Protein AF-A0A7S3CSP1-F1 (afdb_monomer)

Structure (mmCIF, N/CA/C/O backbone):
data_AF-A0A7S3CSP1-F1
#
_entry.id   AF-A0A7S3CSP1-F1
#
loop_
_atom_site.group_PDB
_atom_site.id
_atom_site.type_symbol
_atom_site.label_atom_id
_atom_site.label_alt_id
_atom_site.label_comp_id
_atom_site.label_asym_id
_atom_site.label_entity_id
_atom_site.label_seq_id
_atom_site.pdbx_PDB_ins_code
_atom_site.Cartn_x
_atom_site.Cartn_y
_atom_site.Cartn_z
_atom_site.occupancy
_atom_site.B_iso_or_equiv
_atom_site.auth_seq_id
_atom_site.auth_comp_id
_atom_site.auth_asym_id
_atom_site.auth_atom_id
_atom_site.pdbx_PDB_model_num
ATOM 1 N N . ARG A 1 1 ? 28.186 13.686 -67.217 1.00 68.75 1 ARG A N 1
ATOM 2 C CA . ARG A 1 1 ? 26.784 13.228 -67.017 1.00 68.75 1 ARG A CA 1
ATOM 3 C C . ARG A 1 1 ? 26.708 11.847 -66.360 1.00 68.75 1 ARG A C 1
ATOM 5 O O . ARG A 1 1 ? 26.034 11.758 -65.354 1.00 68.75 1 ARG A O 1
ATOM 12 N N . ARG A 1 2 ? 27.409 10.812 -66.854 1.00 78.31 2 ARG A N 1
ATOM 13 C CA . ARG A 1 2 ? 27.421 9.467 -66.232 1.00 78.31 2 ARG A CA 1
ATOM 14 C C . ARG A 1 2 ? 27.989 9.454 -64.802 1.00 78.31 2 ARG A C 1
ATOM 16 O O . ARG A 1 2 ? 27.273 9.088 -63.889 1.00 78.31 2 ARG A O 1
ATOM 23 N N . VAL A 1 3 ? 29.183 10.018 -64.612 1.00 82.06 3 VAL A N 1
ATOM 24 C CA . VAL A 1 3 ? 29.838 10.152 -63.291 1.00 82.06 3 VAL A CA 1
ATOM 25 C C . VAL A 1 3 ? 28.975 10.906 -62.268 1.00 82.06 3 VAL A C 1
ATOM 27 O O . VAL A 1 3 ? 28.956 10.579 -61.091 1.00 82.06 3 VAL A O 1
ATOM 30 N N . LEU A 1 4 ? 28.215 11.909 -62.721 1.00 84.94 4 LEU A N 1
ATOM 31 C CA . LEU A 1 4 ? 27.309 12.660 -61.849 1.00 84.94 4 LEU A CA 1
ATOM 32 C C . LEU A 1 4 ? 26.126 11.794 -61.383 1.00 84.94 4 LEU A C 1
ATOM 34 O O . LEU A 1 4 ? 25.731 11.879 -60.229 1.00 84.94 4 LEU A O 1
ATOM 38 N N . MET A 1 5 ? 25.577 10.957 -62.269 1.00 84.44 5 MET A N 1
ATOM 39 C CA . MET A 1 5 ? 24.507 10.019 -61.913 1.00 84.44 5 MET A CA 1
ATOM 40 C C . MET A 1 5 ? 25.006 8.938 -60.949 1.00 84.44 5 MET A C 1
ATOM 42 O O . MET A 1 5 ? 24.329 8.660 -59.968 1.00 84.44 5 MET A O 1
ATOM 46 N N . GLU A 1 6 ? 26.209 8.403 -61.172 1.00 87.25 6 GLU A N 1
ATOM 47 C CA . GLU A 1 6 ? 26.857 7.444 -60.260 1.00 87.25 6 GLU A CA 1
ATOM 48 C C . GLU A 1 6 ? 27.051 8.050 -58.859 1.00 87.25 6 GLU A C 1
ATOM 50 O O . GLU A 1 6 ? 26.701 7.429 -57.858 1.00 87.25 6 GLU A O 1
ATOM 55 N N . HIS A 1 7 ? 27.486 9.312 -58.776 1.00 89.56 7 HIS A N 1
ATOM 56 C CA . HIS A 1 7 ? 27.612 10.024 -57.502 1.00 89.56 7 HIS A CA 1
ATOM 57 C C . HIS A 1 7 ? 26.262 10.204 -56.781 1.00 89.56 7 HIS A C 1
ATOM 59 O O . HIS A 1 7 ? 26.184 10.048 -55.563 1.00 89.56 7 HIS A O 1
ATOM 65 N N . TYR A 1 8 ? 25.175 10.495 -57.507 1.00 92.25 8 TYR A N 1
ATOM 66 C CA . TYR A 1 8 ? 23.834 10.562 -56.910 1.00 92.25 8 TYR A CA 1
ATOM 67 C C . TYR A 1 8 ? 23.340 9.195 -56.409 1.00 92.25 8 TYR A C 1
ATOM 69 O O . TYR A 1 8 ? 22.701 9.122 -55.358 1.00 92.25 8 TYR A O 1
ATOM 77 N N . GLU A 1 9 ? 23.651 8.106 -57.114 1.00 93.31 9 GLU A N 1
ATOM 78 C CA . GLU A 1 9 ? 23.313 6.747 -56.673 1.00 93.31 9 GLU A CA 1
ATOM 79 C C . GLU A 1 9 ? 24.069 6.349 -55.398 1.00 93.31 9 GLU A C 1
ATOM 81 O O . GLU A 1 9 ? 23.486 5.765 -54.480 1.00 93.31 9 GLU A O 1
ATOM 86 N N . GLU A 1 10 ? 25.354 6.691 -55.304 1.00 94.19 10 GLU A N 1
ATOM 87 C CA . GLU A 1 10 ? 26.163 6.474 -54.101 1.00 94.19 10 GLU A CA 1
ATOM 88 C C . GLU A 1 10 ? 25.655 7.298 -52.913 1.00 94.19 10 GLU A C 1
ATOM 90 O O . GLU A 1 10 ? 25.511 6.761 -51.811 1.00 94.19 10 GLU A O 1
ATOM 95 N N . GLN A 1 11 ? 25.286 8.564 -53.140 1.00 93.19 11 GLN A N 1
ATOM 96 C CA . GLN A 1 11 ? 24.637 9.394 -52.120 1.00 93.19 11 GLN A CA 1
ATOM 97 C C . GLN A 1 11 ? 23.311 8.787 -51.640 1.00 93.19 11 GLN A C 1
ATOM 99 O O . GLN A 1 11 ? 23.043 8.785 -50.438 1.00 93.19 11 GLN A O 1
ATOM 104 N N . GLY A 1 12 ? 22.509 8.211 -52.541 1.00 95.88 12 GLY A N 1
ATOM 105 C CA . GLY A 1 12 ? 21.273 7.510 -52.181 1.00 95.88 12 GLY A CA 1
ATOM 106 C C . GLY A 1 12 ? 21.513 6.282 -51.295 1.00 95.88 12 GLY A C 1
ATOM 107 O O . GLY A 1 12 ? 20.791 6.070 -50.318 1.00 95.88 12 GLY A O 1
ATOM 108 N N . LYS A 1 13 ? 22.562 5.498 -51.579 1.00 96.31 13 LYS A N 1
ATOM 109 C CA . LYS A 1 13 ? 22.959 4.347 -50.745 1.00 96.31 13 LYS A CA 1
ATOM 110 C C . LYS A 1 13 ? 23.411 4.789 -49.355 1.00 96.31 13 LYS A C 1
ATOM 112 O O . LYS A 1 13 ? 23.008 4.177 -48.366 1.00 96.31 13 LYS A O 1
ATOM 117 N N . LEU A 1 14 ? 24.213 5.851 -49.279 1.00 96.44 14 LEU A N 1
ATOM 118 C CA . LEU A 1 14 ? 24.686 6.396 -48.009 1.00 96.44 14 LEU A CA 1
ATOM 119 C C . LEU A 1 14 ? 23.528 6.932 -47.161 1.00 96.44 14 LEU A C 1
ATOM 121 O O . LEU A 1 14 ? 23.493 6.686 -45.956 1.00 96.44 14 LEU A O 1
ATOM 125 N N . LEU A 1 15 ? 22.567 7.623 -47.782 1.00 97.19 15 LEU A N 1
ATOM 126 C CA . LEU A 1 15 ? 21.397 8.141 -47.078 1.00 97.19 15 LEU A CA 1
ATOM 127 C C . LEU A 1 15 ? 20.563 7.004 -46.482 1.00 97.19 15 LEU A C 1
ATOM 129 O O . LEU A 1 15 ? 20.284 7.019 -45.288 1.00 97.19 15 LEU A O 1
ATOM 133 N N . LYS A 1 16 ? 20.274 5.970 -47.279 1.00 97.31 16 LYS A N 1
ATOM 134 C CA . LYS A 1 16 ? 19.549 4.788 -46.804 1.00 97.31 16 LYS A CA 1
ATOM 135 C C . LYS A 1 16 ? 20.275 4.096 -45.648 1.00 97.31 16 LYS A C 1
ATOM 137 O O . LYS A 1 16 ? 19.652 3.740 -44.656 1.00 97.31 16 LYS A O 1
ATOM 142 N N . PHE A 1 17 ? 21.596 3.946 -45.752 1.00 98.00 17 PHE A N 1
ATOM 143 C CA . 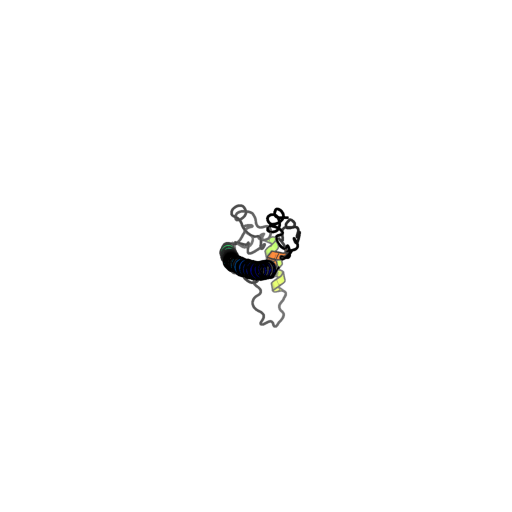PHE A 1 17 ? 22.400 3.385 -44.668 1.00 98.00 17 PHE A CA 1
ATOM 144 C C . PHE A 1 17 ? 22.308 4.227 -43.387 1.00 98.00 17 PHE A C 1
ATOM 146 O O . PHE A 1 17 ? 22.166 3.674 -42.297 1.00 98.00 17 PHE A O 1
ATOM 153 N N . LYS A 1 18 ? 22.357 5.560 -43.507 1.00 98.25 18 LYS A N 1
ATOM 154 C CA . LYS A 1 18 ? 22.200 6.474 -42.370 1.00 98.25 18 LYS A CA 1
ATOM 155 C C . LYS A 1 18 ? 20.831 6.302 -41.712 1.00 98.25 18 LYS A C 1
ATOM 157 O O . LYS A 1 18 ? 20.771 6.214 -40.490 1.00 98.25 18 LYS A O 1
ATOM 162 N N . ASP A 1 19 ? 19.766 6.216 -42.502 1.00 98.25 19 ASP A N 1
ATOM 163 C CA . ASP A 1 19 ? 18.401 6.056 -41.995 1.00 98.25 19 ASP A CA 1
ATOM 164 C C . ASP A 1 19 ? 18.222 4.708 -41.278 1.00 98.25 19 ASP A C 1
ATOM 166 O O . ASP A 1 19 ? 17.696 4.669 -40.163 1.00 98.25 19 ASP A O 1
ATOM 170 N N . ASP A 1 20 ? 18.756 3.621 -41.845 1.00 98.19 20 ASP A N 1
ATOM 171 C CA . ASP A 1 20 ? 18.755 2.295 -41.215 1.00 98.19 20 ASP A CA 1
ATOM 172 C C . ASP A 1 20 ? 19.531 2.298 -39.886 1.00 98.19 20 ASP A C 1
ATOM 174 O O . ASP A 1 20 ? 19.110 1.677 -38.905 1.00 98.19 20 ASP A O 1
ATOM 178 N N . MET A 1 21 ? 20.667 2.999 -39.834 1.00 97.94 21 MET A N 1
ATOM 179 C CA . MET A 1 21 ? 21.474 3.128 -38.621 1.00 97.94 21 MET A CA 1
ATOM 180 C C . MET A 1 21 ? 20.781 3.961 -37.548 1.00 97.94 21 MET A C 1
ATOM 182 O O . MET A 1 21 ? 20.749 3.541 -36.391 1.00 97.94 21 MET A O 1
ATOM 186 N N . ILE A 1 22 ? 20.203 5.107 -37.920 1.00 98.00 22 ILE A N 1
ATOM 187 C CA . ILE A 1 22 ? 19.416 5.942 -37.006 1.00 98.00 22 ILE A CA 1
ATOM 188 C C . ILE A 1 22 ? 18.278 5.110 -36.426 1.00 98.00 22 ILE A C 1
ATOM 190 O O . ILE A 1 22 ? 18.139 5.045 -35.208 1.00 98.00 22 ILE A O 1
ATOM 194 N N . TRP A 1 23 ? 17.525 4.404 -37.274 1.00 98.31 23 TRP A N 1
ATOM 195 C CA . TRP A 1 23 ? 16.422 3.565 -36.821 1.00 98.31 23 TRP A CA 1
ATOM 196 C C . TRP A 1 23 ? 16.888 2.489 -35.836 1.00 98.31 23 TRP A C 1
ATOM 198 O O . TRP A 1 23 ? 16.310 2.369 -34.756 1.00 98.31 23 TRP A O 1
ATOM 208 N N . LYS A 1 24 ? 17.958 1.745 -36.150 1.00 98.25 24 LYS A N 1
ATOM 209 C CA . LYS A 1 24 ? 18.503 0.714 -35.248 1.00 98.25 24 LYS A CA 1
ATOM 210 C C . LYS A 1 24 ? 18.904 1.293 -33.894 1.00 98.25 24 LYS A C 1
ATOM 212 O O . LYS A 1 24 ? 18.501 0.752 -32.866 1.00 98.25 24 LYS A O 1
ATOM 217 N N . LEU A 1 25 ? 19.634 2.407 -33.890 1.00 98.00 25 LEU A N 1
ATOM 218 C CA . LEU A 1 25 ? 20.063 3.067 -32.657 1.00 98.00 25 LEU A CA 1
ATOM 219 C C . LEU A 1 25 ? 18.864 3.585 -31.850 1.00 98.00 25 LEU A C 1
ATOM 221 O O . LEU A 1 25 ? 18.820 3.394 -30.636 1.00 98.00 25 LEU A O 1
ATOM 225 N N . SER A 1 26 ? 17.851 4.160 -32.504 1.00 97.25 26 SER A N 1
ATOM 226 C CA . SER A 1 26 ? 16.609 4.574 -31.841 1.00 97.25 26 SER A CA 1
ATOM 227 C C . SER A 1 26 ? 15.876 3.393 -31.200 1.00 97.25 26 SER A C 1
ATOM 229 O O . SER A 1 26 ? 15.388 3.520 -30.078 1.00 97.25 26 SER A O 1
ATOM 231 N N . GLN A 1 27 ? 15.831 2.232 -31.863 1.00 97.81 27 GLN A N 1
ATOM 232 C CA . GLN A 1 27 ? 15.229 1.025 -31.287 1.00 97.81 27 GLN A CA 1
ATOM 233 C C . GLN A 1 27 ? 16.021 0.500 -30.087 1.00 97.81 27 GLN A C 1
ATOM 235 O O . GLN A 1 27 ? 15.422 0.069 -29.106 1.00 97.81 27 GLN A O 1
ATOM 240 N N . GLU A 1 28 ? 17.353 0.531 -30.133 1.00 97.94 28 GLU A N 1
ATOM 241 C CA . GLU A 1 28 ? 18.187 0.120 -28.997 1.00 97.94 28 GLU A CA 1
ATOM 242 C C . GLU A 1 28 ? 17.993 1.024 -27.779 1.00 97.94 28 GLU A C 1
ATOM 244 O O . GLU A 1 28 ? 17.879 0.525 -26.658 1.00 97.94 28 GLU A O 1
ATOM 249 N N . VAL A 1 29 ? 17.911 2.341 -27.989 1.00 97.75 29 VAL A N 1
ATOM 250 C CA . VAL A 1 29 ? 17.621 3.304 -26.918 1.00 97.75 29 VAL A CA 1
ATOM 251 C C . VAL A 1 29 ? 16.236 3.052 -26.334 1.00 97.75 29 VAL A C 1
ATOM 253 O O . VAL A 1 29 ? 16.108 2.946 -25.116 1.00 97.75 29 VAL A O 1
ATOM 256 N N . LYS A 1 30 ? 15.219 2.882 -27.189 1.00 97.56 30 LYS A N 1
ATOM 257 C CA . LYS A 1 30 ? 13.855 2.590 -26.742 1.00 97.56 30 LYS A CA 1
ATOM 258 C C . LYS A 1 30 ? 13.795 1.309 -25.911 1.00 97.56 30 LYS A C 1
ATOM 260 O O . LYS A 1 30 ? 13.279 1.333 -24.805 1.00 97.56 30 LYS A O 1
ATOM 265 N N . LYS A 1 31 ? 14.406 0.221 -26.388 1.00 98.31 31 LYS A N 1
ATOM 266 C CA . LYS A 1 31 ? 14.455 -1.054 -25.652 1.00 98.31 31 LYS A CA 1
ATOM 267 C C . LYS A 1 31 ? 15.086 -0.912 -24.270 1.00 98.31 31 LYS A C 1
ATOM 269 O O . LYS A 1 31 ? 14.613 -1.532 -23.327 1.00 98.31 31 LYS A O 1
ATOM 274 N N . LYS A 1 32 ? 16.159 -0.124 -24.150 1.00 97.88 32 LYS A N 1
ATOM 275 C CA . LYS A 1 32 ? 16.791 0.139 -22.851 1.00 97.88 32 LYS A CA 1
ATOM 276 C C . LYS A 1 32 ? 15.869 0.938 -21.937 1.00 97.88 32 LYS A C 1
ATOM 278 O O . LYS A 1 32 ? 15.775 0.606 -20.765 1.00 97.88 32 LYS A O 1
ATOM 283 N N . TYR A 1 33 ? 15.202 1.962 -22.466 1.00 98.00 33 TYR A N 1
ATOM 284 C CA . TYR A 1 33 ? 14.246 2.756 -21.699 1.00 98.00 33 TYR A CA 1
ATOM 285 C C . TYR A 1 33 ? 13.087 1.897 -21.187 1.00 98.00 33 TYR A C 1
ATOM 287 O O . TYR A 1 33 ? 12.861 1.866 -19.983 1.00 98.00 33 TYR A O 1
ATOM 295 N N . ASP A 1 34 ? 12.441 1.142 -22.078 1.00 97.69 34 ASP A N 1
ATOM 296 C CA . ASP A 1 34 ? 11.329 0.253 -21.734 1.00 97.69 34 ASP A CA 1
ATOM 297 C C . ASP A 1 34 ? 11.765 -0.770 -20.665 1.00 97.69 34 ASP A C 1
ATOM 299 O O . ASP A 1 34 ? 11.077 -0.957 -19.669 1.00 97.69 34 ASP A O 1
ATOM 303 N N . TYR A 1 35 ? 12.966 -1.350 -20.796 1.00 98.06 35 TYR A N 1
ATOM 304 C CA . TYR A 1 35 ? 13.528 -2.259 -19.790 1.00 98.06 35 TYR A CA 1
ATOM 305 C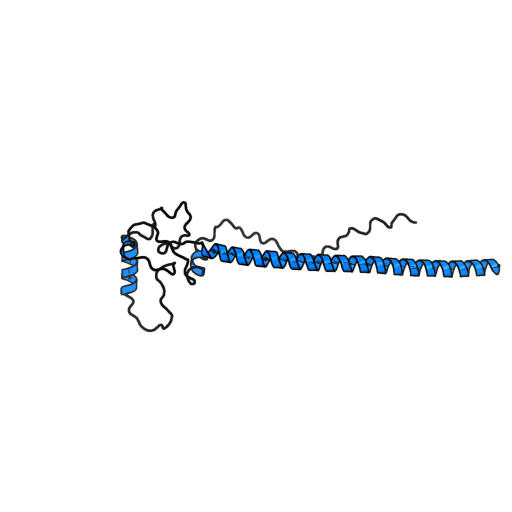 C . TYR A 1 35 ? 13.699 -1.606 -18.409 1.00 98.06 35 TYR A C 1
ATOM 307 O O . TYR A 1 35 ? 13.318 -2.191 -17.397 1.00 98.06 35 TYR A O 1
ATOM 315 N N . PHE A 1 36 ? 14.293 -0.410 -18.345 1.00 97.56 36 PHE A N 1
ATOM 316 C CA . PHE A 1 36 ? 14.495 0.274 -17.065 1.00 97.56 36 PHE A CA 1
ATOM 317 C C . PHE A 1 36 ? 13.176 0.728 -16.446 1.00 97.56 36 PHE A C 1
ATOM 319 O O . PHE A 1 36 ? 13.042 0.677 -15.226 1.00 97.56 36 PHE A O 1
ATOM 326 N N . GLN A 1 37 ? 12.219 1.142 -17.274 1.00 98.00 37 GLN A N 1
ATOM 327 C CA . GLN A 1 37 ? 10.878 1.500 -16.834 1.00 98.00 37 GLN A CA 1
ATOM 328 C C . GLN A 1 37 ? 10.164 0.284 -16.227 1.00 98.00 37 GLN A C 1
ATOM 330 O O . GLN A 1 37 ? 9.685 0.363 -15.100 1.00 98.00 37 GLN A O 1
ATOM 335 N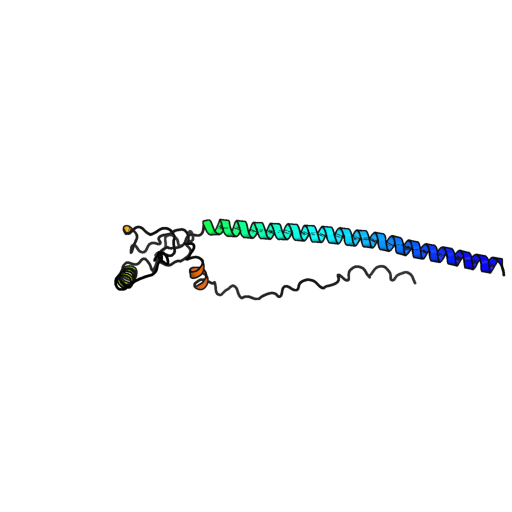 N . ASP A 1 38 ? 10.184 -0.861 -16.914 1.00 98.06 38 ASP A N 1
ATOM 336 C CA . ASP A 1 38 ? 9.557 -2.097 -16.437 1.00 98.06 38 ASP A CA 1
ATOM 337 C C . ASP A 1 38 ? 10.169 -2.591 -15.117 1.00 98.06 38 ASP A C 1
ATOM 339 O O . ASP A 1 38 ? 9.441 -2.982 -14.200 1.00 98.06 38 ASP A O 1
ATOM 343 N N . GLU A 1 39 ? 11.500 -2.565 -14.994 1.00 98.12 39 GLU A N 1
ATOM 344 C CA . GLU A 1 39 ? 12.184 -2.9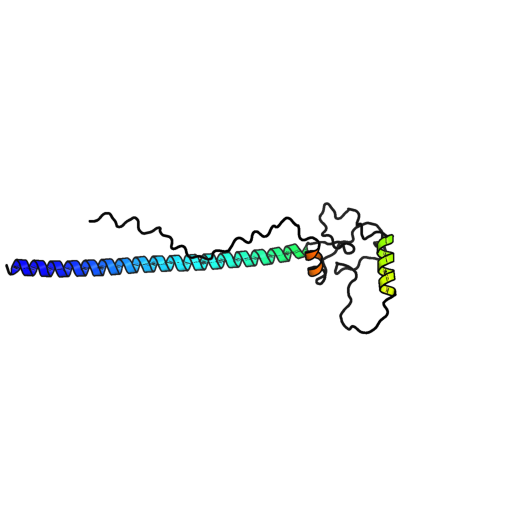62 -13.757 1.00 98.12 39 GLU A CA 1
ATOM 345 C C . GLU A 1 39 ? 11.898 -1.982 -12.612 1.00 98.12 39 GLU A C 1
ATOM 347 O O . GLU A 1 39 ? 11.656 -2.416 -11.485 1.00 98.12 39 GLU A O 1
ATOM 352 N N . PHE A 1 40 ? 11.839 -0.677 -12.892 1.00 98.12 40 PHE A N 1
ATOM 353 C CA . PHE A 1 40 ? 11.452 0.329 -11.904 1.00 98.12 40 PHE A CA 1
ATOM 354 C C . PHE A 1 40 ? 10.005 0.138 -11.421 1.00 98.12 40 PHE A C 1
ATOM 356 O O . PHE A 1 40 ? 9.740 0.141 -10.215 1.00 98.12 40 PHE A O 1
ATOM 363 N N . ASP A 1 41 ? 9.065 -0.084 -12.339 1.00 97.88 41 ASP A N 1
ATOM 364 C CA . ASP A 1 41 ? 7.648 -0.280 -12.019 1.00 97.88 41 ASP A CA 1
ATOM 365 C C . ASP A 1 41 ? 7.405 -1.607 -11.292 1.00 97.88 41 ASP A C 1
ATOM 367 O O . ASP A 1 41 ? 6.513 -1.731 -10.444 1.00 97.88 41 ASP A O 1
ATOM 371 N N . LYS A 1 42 ? 8.188 -2.638 -11.609 1.00 98.31 42 LYS A N 1
ATOM 372 C CA . LYS A 1 42 ? 8.186 -3.909 -10.882 1.00 98.31 42 LYS A CA 1
ATOM 373 C C . LYS A 1 42 ? 8.684 -3.729 -9.450 1.00 98.31 42 LYS A C 1
ATOM 375 O O . LYS A 1 42 ? 8.005 -4.188 -8.533 1.00 98.31 42 LYS A O 1
ATOM 380 N N . GLU A 1 43 ? 9.802 -3.039 -9.253 1.00 98.00 43 GLU A N 1
ATOM 381 C CA . GLU A 1 43 ? 10.352 -2.810 -7.916 1.00 98.00 43 GLU A CA 1
ATOM 382 C C . GLU A 1 43 ? 9.427 -1.935 -7.066 1.00 98.00 43 GLU A C 1
ATOM 384 O O . GLU A 1 43 ? 9.104 -2.285 -5.934 1.00 98.00 43 GLU A O 1
ATOM 389 N N . THR A 1 44 ? 8.876 -0.868 -7.647 1.00 98.06 44 THR A N 1
ATOM 390 C CA . THR A 1 44 ? 7.904 0.006 -6.971 1.00 98.06 44 THR A CA 1
ATOM 391 C C . THR A 1 44 ? 6.669 -0.771 -6.508 1.00 98.06 44 THR A C 1
ATOM 393 O O . THR A 1 44 ? 6.186 -0.575 -5.391 1.00 98.06 44 THR A O 1
ATOM 396 N N . ARG A 1 45 ? 6.159 -1.693 -7.338 1.00 98.12 45 ARG A N 1
ATOM 397 C CA . ARG A 1 45 ? 5.048 -2.576 -6.950 1.00 98.12 45 ARG A CA 1
ATOM 398 C C . ARG A 1 45 ? 5.442 -3.549 -5.8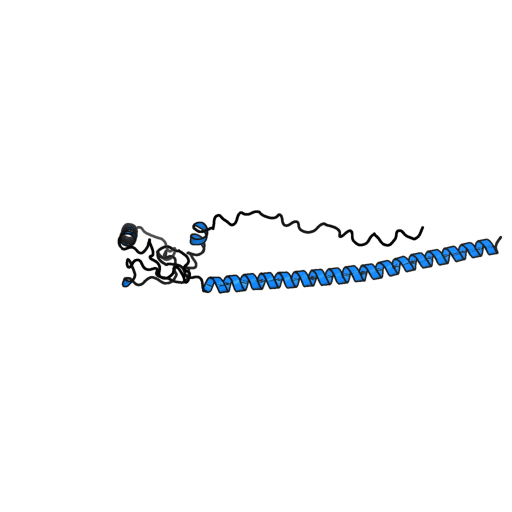44 1.00 98.12 45 ARG A C 1
ATOM 400 O O . ARG A 1 45 ? 4.630 -3.786 -4.952 1.00 98.12 45 ARG A O 1
ATOM 407 N N . ASN A 1 46 ? 6.642 -4.123 -5.899 1.00 98.06 46 ASN A N 1
ATOM 408 C CA . ASN A 1 46 ? 7.129 -5.028 -4.857 1.00 98.06 46 ASN A CA 1
ATOM 409 C C . ASN A 1 46 ? 7.208 -4.311 -3.509 1.00 98.06 46 ASN A C 1
ATOM 411 O O . ASN A 1 46 ? 6.611 -4.782 -2.542 1.00 98.06 46 ASN A O 1
ATOM 415 N N . GLU A 1 47 ? 7.849 -3.145 -3.480 1.00 98.31 47 GLU A N 1
ATOM 416 C CA . GLU A 1 47 ? 7.958 -2.305 -2.291 1.00 98.31 47 GLU A CA 1
ATOM 417 C C . GLU A 1 47 ? 6.575 -1.952 -1.747 1.00 98.31 47 GLU A C 1
ATOM 419 O O . GLU A 1 47 ? 6.274 -2.241 -0.591 1.00 98.31 47 GLU A O 1
ATOM 424 N N . MET A 1 48 ? 5.680 -1.408 -2.578 1.00 97.56 48 MET A N 1
ATOM 425 C CA . MET A 1 48 ? 4.329 -1.032 -2.142 1.00 97.56 48 MET A CA 1
ATOM 426 C C . MET A 1 48 ? 3.558 -2.212 -1.522 1.00 97.56 48 MET A C 1
ATOM 428 O O . MET A 1 48 ? 2.852 -2.044 -0.526 1.00 97.56 48 MET A O 1
ATOM 432 N N . ASN A 1 49 ? 3.716 -3.419 -2.072 1.00 97.50 49 ASN A N 1
ATOM 433 C CA . ASN A 1 49 ? 3.111 -4.624 -1.508 1.00 97.50 49 ASN A CA 1
ATOM 434 C C . ASN A 1 49 ? 3.711 -5.000 -0.143 1.00 97.50 49 ASN A C 1
ATOM 436 O O . ASN A 1 49 ? 2.974 -5.438 0.742 1.00 97.50 49 ASN A O 1
ATOM 440 N N . GLU A 1 50 ? 5.019 -4.828 0.053 1.00 98.31 50 GLU A N 1
ATOM 441 C CA . GLU A 1 50 ? 5.653 -5.024 1.361 1.00 98.31 50 GLU A CA 1
ATOM 442 C C . GLU A 1 50 ? 5.180 -3.982 2.380 1.00 98.31 50 GLU A C 1
ATOM 444 O O . GLU A 1 50 ? 4.832 -4.344 3.506 1.00 98.31 50 GLU A O 1
ATOM 449 N N . TRP A 1 51 ? 5.049 -2.714 1.978 1.00 98.31 51 TRP A N 1
ATOM 450 C CA . TRP A 1 51 ? 4.470 -1.667 2.823 1.00 98.31 51 TRP A CA 1
ATOM 451 C C . TRP A 1 51 ? 3.053 -2.023 3.273 1.00 98.31 51 TRP A C 1
ATOM 453 O O . TRP A 1 51 ? 2.762 -1.966 4.469 1.00 98.31 51 TRP A O 1
ATOM 463 N N . ALA A 1 52 ? 2.192 -2.469 2.355 1.00 96.94 52 ALA A N 1
ATOM 464 C CA . ALA A 1 52 ? 0.840 -2.913 2.692 1.00 96.94 52 ALA A CA 1
ATOM 465 C C . ALA A 1 52 ? 0.850 -4.081 3.698 1.00 96.94 52 ALA A C 1
ATOM 467 O O . ALA A 1 52 ? 0.167 -4.028 4.723 1.00 96.94 52 ALA A O 1
ATOM 468 N N . ARG A 1 53 ? 1.697 -5.097 3.475 1.00 97.69 53 ARG A N 1
ATOM 469 C CA . ARG A 1 53 ? 1.845 -6.245 4.391 1.00 97.69 53 ARG A CA 1
ATOM 470 C C . ARG A 1 53 ? 2.312 -5.833 5.783 1.00 97.69 53 ARG A C 1
ATOM 472 O O . ARG A 1 53 ? 1.849 -6.399 6.776 1.00 97.69 53 ARG A O 1
ATOM 479 N N . LEU A 1 54 ? 3.249 -4.892 5.869 1.00 98.06 54 LEU A N 1
ATOM 480 C CA . LEU A 1 54 ? 3.741 -4.381 7.145 1.00 98.06 54 LEU A CA 1
ATOM 481 C C . LEU A 1 54 ? 2.650 -3.607 7.878 1.00 98.06 54 LEU A C 1
ATOM 483 O O . LEU A 1 54 ? 2.438 -3.862 9.063 1.00 98.06 54 LEU A O 1
ATOM 487 N N . VAL A 1 55 ? 1.930 -2.726 7.181 1.00 97.56 55 VAL A N 1
ATOM 488 C CA . VAL A 1 55 ? 0.798 -1.985 7.751 1.00 97.56 55 VAL A CA 1
ATOM 489 C C . VAL A 1 55 ? -0.241 -2.948 8.319 1.00 97.56 55 VAL A C 1
ATOM 491 O O . VAL A 1 55 ? -0.599 -2.814 9.487 1.00 97.56 55 VAL A O 1
ATOM 494 N N . ASP A 1 56 ? -0.650 -3.969 7.564 1.00 95.31 56 ASP A N 1
ATOM 495 C CA . ASP A 1 56 ? -1.620 -4.965 8.034 1.00 95.31 56 ASP A CA 1
ATOM 496 C C . ASP A 1 56 ? -1.109 -5.746 9.249 1.00 95.31 56 ASP A C 1
ATOM 498 O O . ASP A 1 56 ? -1.838 -5.960 10.224 1.00 95.31 56 ASP A O 1
ATOM 502 N N . ARG A 1 57 ? 0.163 -6.160 9.231 1.00 96.50 57 ARG A N 1
ATOM 503 C CA . ARG A 1 57 ? 0.786 -6.866 10.356 1.00 96.50 57 ARG A CA 1
ATOM 504 C C . ARG A 1 57 ? 0.787 -6.001 11.613 1.00 96.50 57 ARG A C 1
ATOM 506 O O . ARG A 1 57 ? 0.331 -6.462 12.655 1.00 96.50 57 ARG A O 1
ATOM 513 N N . TYR A 1 58 ? 1.272 -4.766 11.525 1.00 95.38 58 TYR A N 1
ATOM 514 C CA . TYR A 1 58 ? 1.357 -3.875 12.681 1.00 95.38 58 TYR A CA 1
ATOM 515 C C . TYR A 1 58 ? -0.015 -3.406 13.158 1.00 95.38 58 TYR A C 1
ATOM 517 O O . TYR A 1 58 ? -0.230 -3.332 14.364 1.00 95.38 58 TYR A O 1
ATOM 525 N N . ALA A 1 59 ? -0.970 -3.176 12.256 1.00 91.69 59 ALA A N 1
ATOM 526 C CA . ALA A 1 59 ? -2.354 -2.909 12.630 1.00 91.69 59 ALA A CA 1
ATOM 527 C C . ALA A 1 59 ? -2.948 -4.078 13.434 1.00 91.69 59 ALA A C 1
ATOM 529 O O . ALA A 1 59 ? -3.618 -3.861 14.443 1.00 91.69 59 ALA A O 1
ATOM 530 N N . ASN A 1 60 ? -2.663 -5.322 13.039 1.00 87.69 60 ASN A N 1
ATOM 531 C CA . ASN A 1 60 ? -3.107 -6.505 13.776 1.00 87.69 60 ASN A CA 1
ATOM 532 C C . ASN A 1 60 ? -2.375 -6.696 15.111 1.00 87.69 60 ASN A C 1
ATOM 534 O O . ASN A 1 60 ? -3.003 -7.114 16.081 1.00 87.69 60 ASN A O 1
ATOM 538 N N . GLU A 1 61 ? -1.079 -6.387 15.191 1.00 91.00 61 GLU A N 1
ATOM 539 C CA . GLU A 1 61 ? -0.356 -6.388 16.469 1.00 91.00 61 GLU A CA 1
ATOM 540 C C . GLU A 1 61 ? -0.915 -5.326 17.424 1.00 91.00 61 GLU A C 1
ATOM 542 O O . GLU A 1 61 ? -1.178 -5.639 18.581 1.00 91.00 61 GLU A O 1
ATOM 547 N N . LEU A 1 62 ? -1.183 -4.107 16.942 1.00 88.62 62 LEU A N 1
ATOM 548 C CA . LEU A 1 62 ? -1.759 -3.022 17.744 1.00 88.62 62 LEU A CA 1
ATOM 549 C C . LEU A 1 62 ? -3.122 -3.395 18.335 1.00 88.62 62 LEU A C 1
ATOM 551 O O . LEU A 1 62 ? -3.351 -3.161 19.521 1.00 88.62 62 LEU A O 1
ATOM 555 N N . LYS A 1 63 ? -3.982 -4.071 17.563 1.00 86.94 63 LYS A N 1
ATOM 556 C CA . LYS A 1 63 ? -5.281 -4.568 18.050 1.00 86.94 63 LYS A CA 1
ATOM 557 C C . LYS A 1 63 ? -5.167 -5.491 19.268 1.00 86.94 63 LYS A C 1
ATOM 559 O O . LYS A 1 63 ? -6.086 -5.535 20.077 1.00 86.94 63 LYS A O 1
ATOM 564 N N . LYS A 1 64 ? -4.053 -6.214 19.449 1.00 85.81 64 LYS A N 1
ATOM 565 C CA . LYS A 1 64 ? -3.851 -7.090 20.625 1.00 85.81 64 LYS A CA 1
ATOM 566 C C . LYS A 1 64 ? -3.662 -6.314 21.928 1.00 85.81 64 LYS A C 1
ATOM 568 O O . LYS A 1 64 ? -3.827 -6.896 23.001 1.00 85.81 64 LYS A O 1
ATOM 573 N N . PHE A 1 65 ? -3.278 -5.044 21.830 1.00 87.19 65 PHE A N 1
ATOM 574 C CA . PHE A 1 65 ? -3.077 -4.147 22.965 1.00 87.19 65 PHE A CA 1
ATOM 575 C C . PHE A 1 65 ? -4.295 -3.264 23.235 1.00 87.19 65 PHE A C 1
ATOM 577 O O . PHE A 1 65 ? -4.300 -2.531 24.221 1.00 87.19 65 PHE A O 1
ATOM 584 N N . GLU A 1 66 ? -5.332 -3.331 22.397 1.00 89.50 66 GLU A N 1
ATOM 585 C CA . GLU A 1 66 ? -6.578 -2.636 22.681 1.00 89.50 66 GLU A CA 1
ATOM 586 C C . GLU A 1 66 ? -7.244 -3.242 23.915 1.00 89.50 66 GLU A C 1
ATOM 588 O O . GLU A 1 66 ? -7.473 -4.449 24.013 1.00 89.50 66 GLU A O 1
ATOM 593 N N . LEU A 1 67 ? -7.572 -2.369 24.860 1.00 90.56 67 LEU A N 1
ATOM 594 C CA . LEU A 1 67 ? -8.354 -2.701 26.036 1.00 90.56 67 LEU A CA 1
ATOM 595 C C . LEU A 1 67 ? -9.715 -2.042 25.902 1.00 90.56 67 LEU A C 1
ATOM 597 O O . LEU A 1 67 ? -9.813 -0.865 25.552 1.00 90.56 67 LEU A O 1
ATOM 601 N N . ILE A 1 68 ? -10.766 -2.789 26.214 1.00 92.31 68 ILE A N 1
ATOM 602 C CA . ILE A 1 68 ? -12.120 -2.245 26.289 1.00 92.31 68 ILE A CA 1
ATOM 603 C C . ILE A 1 68 ? -12.745 -2.573 27.637 1.00 92.31 68 ILE A C 1
ATOM 605 O O . ILE A 1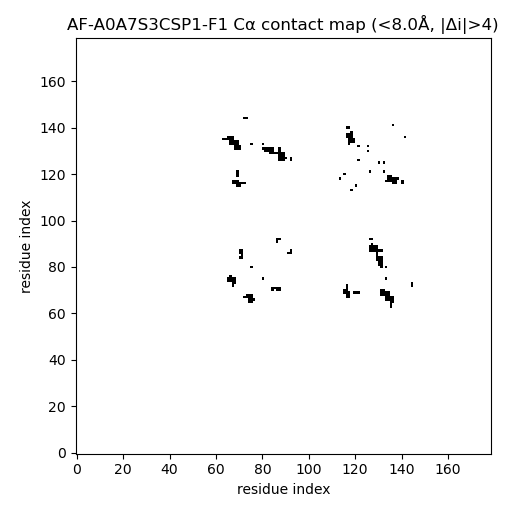 68 ? -12.377 -3.542 28.302 1.00 92.31 68 ILE A O 1
ATOM 609 N N . CYS A 1 69 ? -13.717 -1.763 28.037 1.00 92.00 69 CYS A N 1
ATOM 610 C CA . CYS A 1 69 ? -14.524 -2.036 29.213 1.00 92.00 69 CYS A CA 1
ATOM 611 C C . CYS A 1 69 ? -15.534 -3.160 28.935 1.00 92.00 69 CYS A C 1
ATOM 613 O O . CYS A 1 69 ? -16.373 -3.027 28.045 1.00 92.00 69 CYS A O 1
ATOM 615 N N . ALA A 1 70 ? -15.545 -4.207 29.757 1.00 90.94 70 ALA A N 1
ATOM 616 C CA . ALA A 1 70 ? -16.504 -5.310 29.670 1.00 90.94 70 ALA A CA 1
ATOM 617 C C . ALA A 1 70 ? -17.971 -4.875 29.801 1.00 90.94 70 ALA A C 1
ATOM 619 O O . ALA A 1 70 ? -18.855 -5.528 29.250 1.00 90.94 70 ALA A O 1
ATOM 620 N N . PHE A 1 71 ? -18.228 -3.773 30.518 1.00 88.50 71 PHE A N 1
ATOM 621 C CA . PHE A 1 71 ? -19.578 -3.288 30.810 1.00 88.50 71 PHE A CA 1
ATOM 622 C C . PHE A 1 71 ? -20.109 -2.320 29.748 1.00 88.50 71 PHE A C 1
ATOM 624 O O . PHE A 1 71 ? -21.196 -2.539 29.230 1.00 88.50 71 PHE A O 1
ATOM 631 N N . CYS A 1 72 ? -19.354 -1.263 29.418 1.00 87.94 72 CYS A N 1
ATOM 632 C CA . CYS A 1 72 ? -19.797 -0.224 28.475 1.00 87.94 72 CYS A CA 1
ATOM 633 C C . CYS A 1 72 ? -19.211 -0.351 27.061 1.00 87.94 72 CYS A C 1
ATOM 635 O O . CYS A 1 72 ? -19.572 0.423 26.179 1.00 87.94 72 CYS A O 1
ATOM 637 N N . GLY A 1 73 ? -18.267 -1.269 26.836 1.00 88.25 73 GLY A N 1
ATOM 638 C CA . GLY A 1 73 ? -17.615 -1.467 25.537 1.00 88.25 73 GLY A CA 1
ATOM 639 C C . GLY A 1 73 ? -16.673 -0.337 25.104 1.00 88.25 73 GLY A C 1
ATOM 640 O O . GLY A 1 73 ? -16.120 -0.396 24.012 1.00 88.25 73 GLY A O 1
ATOM 641 N N . GLN A 1 74 ? -16.476 0.695 25.931 1.00 90.69 74 GLN A N 1
ATOM 642 C CA . GLN A 1 74 ? -15.590 1.816 25.616 1.00 90.69 74 GLN A CA 1
ATOM 643 C C . GLN A 1 74 ? -14.125 1.361 25.571 1.00 90.69 74 GLN A C 1
ATOM 645 O O . GLN A 1 74 ? -13.680 0.664 26.485 1.00 90.69 74 GLN A O 1
ATOM 650 N N . HIS A 1 75 ? -13.377 1.799 24.553 1.00 91.88 75 HIS A N 1
ATOM 651 C CA . HIS A 1 75 ? -11.920 1.654 24.509 1.00 91.88 75 HIS A CA 1
ATOM 652 C C . HIS A 1 75 ? -11.279 2.424 25.653 1.00 91.88 75 HIS A C 1
ATOM 654 O O . HIS A 1 75 ? -11.631 3.574 25.904 1.00 91.88 75 HIS A O 1
ATOM 660 N N . LEU A 1 76 ? -10.346 1.785 26.343 1.00 91.50 76 LEU A N 1
ATOM 661 C CA . LEU A 1 76 ? -9.677 2.338 27.504 1.00 91.50 76 LEU A CA 1
ATOM 662 C C . LEU A 1 76 ? -8.274 2.779 27.111 1.00 91.50 76 LEU A C 1
ATOM 664 O O . LEU A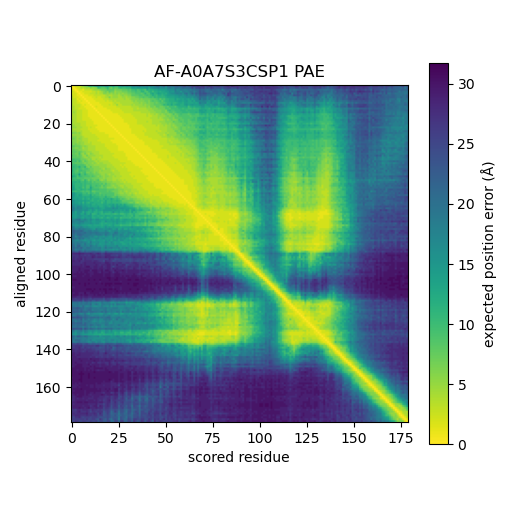 1 76 ? -7.489 2.001 26.578 1.00 91.50 76 LEU A O 1
ATOM 668 N N . SER A 1 77 ? -7.978 4.042 27.391 1.00 90.12 77 SER A N 1
ATOM 669 C CA . SER A 1 77 ? -6.632 4.600 27.359 1.00 90.12 77 SER A CA 1
ATOM 670 C C . SER A 1 77 ? -6.137 4.838 28.782 1.00 90.12 77 SER A C 1
ATOM 672 O O . SER A 1 77 ? -6.927 4.851 29.733 1.00 90.12 77 SER A O 1
ATOM 674 N N . ASP A 1 78 ? -4.841 5.107 28.925 1.00 88.38 78 ASP A N 1
ATOM 675 C CA . ASP A 1 78 ? -4.204 5.403 30.215 1.00 88.38 78 ASP A CA 1
ATOM 676 C C . ASP A 1 78 ? -4.903 6.529 30.995 1.00 88.38 78 ASP A C 1
ATOM 678 O O . ASP A 1 78 ? -4.910 6.537 32.225 1.00 88.38 78 ASP A O 1
ATOM 682 N N . GLN A 1 79 ? -5.537 7.466 30.288 1.00 89.94 79 GLN A N 1
ATOM 683 C CA . GLN A 1 79 ? -6.233 8.601 30.894 1.00 89.94 79 GLN A CA 1
ATOM 684 C C . GLN A 1 79 ? -7.589 8.222 31.501 1.00 89.94 79 GLN A C 1
ATOM 686 O O . GLN A 1 79 ? -8.008 8.819 32.490 1.00 89.94 79 GLN A O 1
ATOM 691 N N . ILE A 1 80 ? -8.287 7.246 30.916 1.00 89.81 80 ILE A N 1
ATOM 692 C CA . ILE A 1 80 ? -9.682 6.923 31.264 1.00 8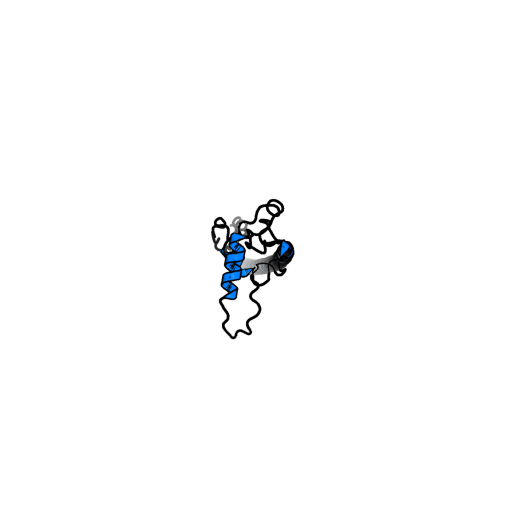9.81 80 ILE A CA 1
ATOM 693 C C . ILE A 1 80 ? -9.835 5.572 31.959 1.00 89.81 80 ILE A C 1
ATOM 695 O O . ILE A 1 80 ? -10.894 5.298 32.512 1.00 89.81 80 ILE A O 1
ATOM 699 N N . ILE A 1 81 ? -8.789 4.744 32.004 1.00 89.62 81 ILE A N 1
ATOM 700 C CA . ILE A 1 81 ? -8.836 3.422 32.649 1.00 89.62 81 ILE A CA 1
ATOM 701 C C . ILE A 1 81 ? -9.261 3.489 34.126 1.00 89.62 81 ILE A C 1
ATOM 703 O O . ILE A 1 81 ? -9.914 2.578 34.632 1.00 89.62 81 ILE A O 1
ATOM 707 N N . ASN A 1 82 ? -8.935 4.592 34.807 1.00 90.12 82 ASN A N 1
ATOM 708 C CA . ASN A 1 82 ? -9.284 4.829 36.208 1.00 90.12 82 ASN A CA 1
ATOM 709 C C . ASN A 1 82 ? -10.548 5.680 36.405 1.00 90.12 82 ASN A C 1
ATOM 711 O O . ASN A 1 82 ? -10.912 5.923 37.556 1.00 90.12 82 ASN A O 1
ATOM 715 N N . ALA A 1 83 ? -11.193 6.133 35.327 1.00 91.56 83 ALA A N 1
ATOM 716 C CA . ALA A 1 83 ? -12.427 6.905 35.400 1.00 91.56 83 ALA A CA 1
ATOM 717 C C . ALA A 1 83 ? -13.629 6.027 35.800 1.00 91.56 83 ALA A C 1
ATOM 719 O O . ALA A 1 83 ? -13.562 4.793 35.821 1.00 91.56 83 ALA A O 1
ATOM 720 N N . ASP A 1 84 ? -14.742 6.682 36.124 1.00 92.25 84 ASP A N 1
ATOM 721 C CA . ASP A 1 84 ? -15.986 5.999 36.462 1.00 92.25 84 ASP A CA 1
ATOM 722 C C . ASP A 1 84 ? -16.707 5.503 35.196 1.00 92.25 84 ASP A C 1
ATOM 724 O O . ASP A 1 84 ? -17.101 6.271 34.314 1.00 92.25 84 ASP A O 1
ATOM 728 N N . CYS A 1 85 ? -16.968 4.202 35.155 1.00 90.75 85 CYS A N 1
ATOM 729 C CA . CYS A 1 85 ? -17.821 3.544 34.187 1.00 90.75 85 CYS A CA 1
ATOM 730 C C . CYS A 1 85 ? -19.300 3.772 34.522 1.00 90.75 85 CYS A C 1
ATOM 732 O O . CYS A 1 85 ? -19.831 3.226 35.492 1.00 90.75 85 CYS A O 1
ATOM 734 N N . GLN A 1 86 ? -19.993 4.507 33.652 1.00 88.06 86 GLN A N 1
ATOM 735 C CA . GLN A 1 86 ? -21.420 4.815 33.805 1.00 88.06 86 GLN A CA 1
ATOM 736 C C . GLN A 1 86 ? -22.302 3.553 33.809 1.00 88.06 86 GLN A C 1
ATOM 738 O O . GLN A 1 86 ? -23.249 3.458 34.592 1.00 88.06 86 GLN A O 1
ATOM 743 N N . GLU A 1 87 ? -21.965 2.549 32.988 1.00 86.00 87 GLU A N 1
ATOM 744 C CA . GLU A 1 87 ? -22.720 1.287 32.919 1.00 86.00 87 GLU A CA 1
ATOM 745 C C . GLU A 1 87 ? -22.413 0.331 34.083 1.00 86.00 87 GLU A C 1
ATOM 747 O O . GLU A 1 87 ? -23.273 -0.475 34.436 1.00 86.00 87 GLU A O 1
ATOM 752 N N . ASN A 1 88 ? -21.251 0.449 34.746 1.00 86.25 88 ASN A N 1
ATOM 753 C CA . ASN A 1 88 ? -20.906 -0.371 35.917 1.00 86.25 88 ASN A CA 1
ATOM 754 C C . ASN A 1 88 ? -21.445 0.204 37.240 1.00 86.25 88 ASN A C 1
ATOM 756 O O . ASN A 1 88 ? -20.781 0.189 38.280 1.00 86.25 88 ASN A O 1
ATOM 760 N N . THR A 1 89 ? -22.670 0.719 37.214 1.00 82.12 89 THR A N 1
ATOM 761 C CA . THR A 1 89 ? -23.364 1.214 38.407 1.00 82.12 89 THR A CA 1
ATOM 762 C C . THR A 1 89 ? -24.382 0.165 38.865 1.00 82.12 89 THR A C 1
ATOM 764 O O . THR A 1 89 ? -25.122 -0.372 38.041 1.00 82.12 89 THR A O 1
ATOM 767 N N . GLN A 1 90 ? -24.441 -0.142 40.174 1.00 65.88 90 GLN A N 1
ATOM 768 C CA . GLN A 1 90 ? -25.281 -1.223 40.742 1.00 65.88 90 GLN A CA 1
ATOM 769 C C . GLN A 1 90 ? -26.747 -1.224 40.270 1.00 65.88 90 GLN A C 1
ATOM 771 O O . GLN A 1 90 ? -27.373 -2.282 40.212 1.00 65.88 90 GLN A O 1
ATOM 776 N N . THR A 1 91 ? -27.302 -0.058 39.946 1.00 63.09 91 THR A N 1
ATOM 777 C CA . THR A 1 91 ? -28.681 0.112 39.474 1.00 63.09 91 THR A CA 1
ATOM 778 C C . THR A 1 91 ? -28.909 -0.431 38.062 1.00 63.09 91 THR A C 1
ATOM 780 O O . THR A 1 91 ? -29.961 -1.006 37.796 1.00 63.09 91 THR A O 1
ATOM 783 N N . VAL A 1 92 ? -27.927 -0.305 37.166 1.00 61.53 92 VAL A N 1
ATOM 784 C CA . VAL A 1 92 ? -28.063 -0.655 35.740 1.00 61.53 92 VAL A CA 1
ATOM 785 C C . VAL A 1 92 ? -27.889 -2.161 35.516 1.00 61.53 92 VAL A C 1
ATOM 787 O O . VAL A 1 92 ? -28.661 -2.784 34.785 1.00 61.53 92 VAL A O 1
ATOM 790 N N . LEU A 1 93 ? -26.923 -2.779 36.201 1.00 62.31 93 LEU A N 1
ATOM 791 C CA . LEU A 1 93 ? -26.596 -4.200 36.029 1.00 62.31 93 LEU A CA 1
ATOM 792 C C . LEU A 1 93 ? -27.650 -5.138 36.634 1.00 62.31 93 LEU A C 1
ATOM 794 O O . LEU A 1 93 ? -27.990 -6.149 36.018 1.00 62.31 93 LEU A O 1
ATOM 798 N N . LYS A 1 94 ? -28.250 -4.773 37.777 1.00 59.25 94 LYS A N 1
ATOM 799 C CA . LYS A 1 94 ? -29.378 -5.529 38.354 1.00 59.25 94 LYS A CA 1
ATOM 800 C C . LYS A 1 94 ? -30.608 -5.524 37.439 1.00 59.25 94 LYS A C 1
ATOM 802 O O . LYS A 1 94 ? -31.298 -6.538 37.357 1.00 59.25 94 LYS A O 1
ATOM 807 N N . GLY A 1 95 ? -30.850 -4.432 36.708 1.00 55.31 95 GLY A N 1
ATOM 808 C CA . GLY A 1 95 ? -31.936 -4.352 35.725 1.00 55.31 95 GLY A CA 1
ATOM 809 C C . GLY A 1 95 ? -31.732 -5.286 34.527 1.00 55.31 95 GLY A C 1
ATOM 810 O O . GLY A 1 95 ? -32.668 -5.966 34.115 1.00 55.31 95 GLY A O 1
ATOM 811 N N . ARG A 1 96 ? -30.498 -5.386 34.008 1.00 55.06 96 ARG A N 1
ATOM 812 C CA . ARG A 1 96 ? -30.157 -6.280 32.883 1.00 55.06 96 ARG A CA 1
ATOM 813 C C . ARG A 1 96 ? -30.151 -7.765 33.264 1.00 55.06 96 ARG A C 1
ATOM 815 O O . ARG A 1 96 ? -30.720 -8.563 32.527 1.00 55.06 96 ARG A O 1
ATOM 822 N N . ALA A 1 97 ? -29.581 -8.135 34.413 1.00 50.75 97 ALA A N 1
ATOM 823 C CA . ALA A 1 97 ? -29.569 -9.528 34.882 1.00 50.75 97 ALA A CA 1
ATOM 824 C C . ALA A 1 97 ? -30.981 -10.062 35.198 1.00 50.75 97 ALA A C 1
ATOM 826 O O . ALA A 1 97 ? -31.271 -11.236 34.991 1.00 50.75 97 ALA A O 1
ATOM 827 N N . SER A 1 98 ? -31.888 -9.187 35.640 1.00 51.00 98 SER A N 1
ATOM 828 C CA . SER A 1 98 ? -33.292 -9.557 35.871 1.00 51.00 98 SER A CA 1
ATOM 829 C C . SER A 1 98 ? -34.070 -9.756 34.561 1.00 51.00 98 SER A C 1
ATOM 831 O O . SER A 1 98 ? -35.016 -10.538 34.520 1.00 51.00 98 SER A O 1
ATOM 833 N N . ALA A 1 99 ? -33.672 -9.082 33.475 1.00 49.16 99 ALA A N 1
ATOM 834 C CA . ALA A 1 99 ? -34.294 -9.245 32.160 1.00 49.16 99 ALA A CA 1
ATOM 835 C C . ALA A 1 99 ? -33.883 -10.559 31.469 1.00 49.16 99 ALA A C 1
ATOM 837 O O . ALA A 1 99 ? -34.703 -11.152 30.772 1.00 49.16 99 ALA A O 1
ATOM 838 N N . SER A 1 100 ? -32.657 -11.046 31.693 1.00 50.34 100 SER A N 1
ATOM 839 C CA . SER A 1 100 ? -32.187 -12.323 31.135 1.00 50.34 100 SER A CA 1
ATOM 840 C C . SER A 1 100 ? -32.693 -13.556 31.895 1.00 50.34 100 SER A C 1
ATOM 842 O O . SER A 1 100 ? -32.783 -14.631 31.308 1.00 50.34 100 SER A O 1
ATOM 844 N N . GLN A 1 101 ? -33.094 -13.423 33.165 1.00 47.53 101 GLN A N 1
ATOM 845 C CA . GLN A 1 101 ? -33.692 -14.531 33.926 1.00 47.53 101 GLN A CA 1
ATOM 846 C C . GLN A 1 101 ? -35.167 -14.806 33.587 1.00 47.53 101 GLN A C 1
ATOM 848 O O . GLN A 1 101 ? -35.653 -15.899 33.864 1.00 47.53 101 GLN A O 1
ATOM 853 N N . ASN A 1 102 ? -35.868 -13.872 32.934 1.00 46.12 102 ASN A N 1
ATOM 854 C CA . ASN A 1 102 ? -37.263 -14.073 32.522 1.00 46.12 102 ASN A CA 1
ATOM 855 C C . ASN A 1 102 ? -37.419 -14.671 31.113 1.00 46.12 102 ASN A C 1
ATOM 857 O O . ASN A 1 102 ? -38.537 -14.986 30.709 1.00 46.12 102 ASN A O 1
ATOM 861 N N . SER A 1 103 ? -36.328 -14.880 30.370 1.00 44.44 103 SER A N 1
ATOM 862 C CA . SER A 1 103 ? -36.344 -15.590 29.088 1.00 44.44 103 SER A CA 1
ATOM 863 C C . SER A 1 103 ? -35.881 -17.038 29.25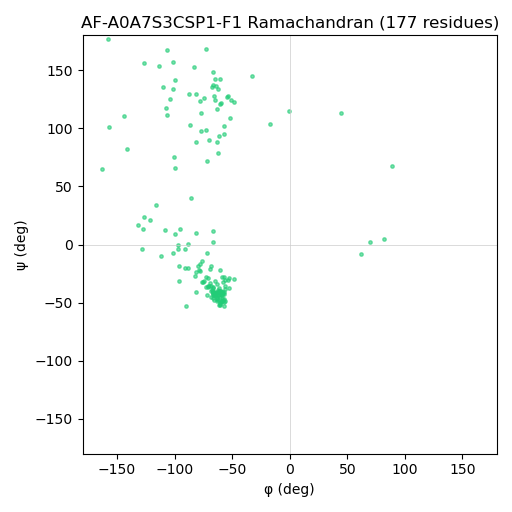4 1.00 44.44 103 SER A C 1
ATOM 865 O O . SER A 1 103 ? -34.849 -17.443 28.721 1.00 44.44 103 SER A O 1
ATOM 867 N N . ILE A 1 104 ? -36.657 -17.842 29.980 1.00 48.59 104 ILE A N 1
ATOM 868 C CA . ILE A 1 104 ? -36.659 -19.291 29.764 1.00 48.59 104 ILE A CA 1
ATOM 869 C C . ILE A 1 104 ? -37.487 -19.527 28.496 1.00 48.59 104 ILE A C 1
ATOM 871 O O . ILE A 1 104 ? -38.712 -19.549 28.573 1.00 48.59 104 ILE A O 1
ATOM 875 N N . ASN A 1 105 ? -36.848 -19.679 27.329 1.00 39.69 105 ASN A N 1
ATOM 876 C CA . ASN A 1 105 ? -37.461 -20.437 26.233 1.00 39.69 105 ASN A CA 1
ATOM 877 C C . ASN A 1 105 ? -36.433 -20.983 25.219 1.00 39.69 105 ASN A C 1
ATOM 879 O O . ASN A 1 105 ? -35.936 -20.263 24.362 1.00 39.69 105 ASN A O 1
ATOM 883 N N . MET A 1 106 ? -36.146 -22.279 25.382 1.00 38.28 106 MET A N 1
ATOM 884 C CA . MET A 1 106 ? -35.983 -23.336 24.372 1.00 38.28 106 MET A CA 1
ATOM 885 C C . MET A 1 106 ? -35.169 -23.072 23.092 1.00 38.28 106 MET A C 1
ATOM 887 O O . MET A 1 106 ? -35.642 -22.461 22.141 1.00 38.28 106 MET A O 1
ATOM 891 N N . GLY A 1 107 ? -34.030 -23.768 23.003 1.00 41.06 107 GLY A N 1
ATOM 892 C CA . GLY A 1 107 ? -33.591 -24.368 21.741 1.00 41.06 107 GLY A CA 1
ATOM 893 C C . GLY A 1 107 ? -32.733 -23.489 20.843 1.00 41.06 107 GLY A C 1
ATOM 894 O O . GLY A 1 107 ? -33.129 -23.167 19.728 1.00 41.06 107 GLY A O 1
ATOM 895 N N . SER A 1 108 ? -31.513 -23.178 21.276 1.00 38.47 108 SER A N 1
ATOM 896 C CA . SER A 1 108 ? -30.491 -22.778 20.319 1.00 38.47 108 SER A CA 1
ATOM 897 C C . SER A 1 108 ? -29.128 -23.306 20.736 1.00 38.47 108 SER A C 1
ATOM 899 O O . SER A 1 108 ? -28.523 -22.838 21.693 1.00 38.47 108 SER A O 1
ATOM 901 N N . GLU A 1 109 ? -28.625 -24.263 19.962 1.00 44.03 109 GLU A N 1
ATOM 902 C CA . GLU A 1 109 ? -27.225 -24.708 19.929 1.00 44.03 109 GLU A CA 1
ATOM 903 C C . GLU A 1 109 ? -26.286 -23.598 19.390 1.00 44.03 109 GLU A C 1
ATOM 905 O O . GLU A 1 109 ? -25.112 -23.818 19.098 1.00 44.03 109 GLU A O 1
ATOM 910 N N . VAL A 1 110 ? -26.790 -22.364 19.274 1.00 43.47 110 VAL A N 1
ATOM 911 C CA . VAL A 1 110 ? -26.047 -21.166 18.905 1.00 43.47 110 VAL A CA 1
ATOM 912 C C . VAL A 1 110 ? -25.433 -20.574 20.173 1.00 43.47 110 VAL A C 1
ATOM 914 O O . VAL A 1 110 ? -26.103 -19.964 21.000 1.00 43.47 110 VAL A O 1
ATOM 917 N N . GLY A 1 111 ? -24.131 -20.831 20.300 1.00 46.25 111 GLY A N 1
ATOM 918 C CA . GLY A 1 111 ? -23.257 -20.605 21.448 1.00 46.25 111 GLY A CA 1
ATOM 919 C C . GLY A 1 111 ? -23.533 -19.400 22.344 1.00 46.25 111 GLY A C 1
ATOM 920 O O . GLY A 1 111 ? -23.851 -18.314 21.862 1.00 46.25 111 GLY A O 1
ATOM 921 N N . HIS A 1 112 ? -23.280 -19.614 23.644 1.00 50.94 112 HIS A N 1
ATOM 922 C CA . HIS A 1 112 ? -23.175 -18.614 24.710 1.00 50.94 112 HIS A CA 1
ATOM 923 C C . HIS A 1 112 ? -22.972 -17.193 24.167 1.00 50.94 112 HIS A C 1
ATOM 925 O O . HIS A 1 112 ? -21.890 -16.815 23.700 1.00 50.94 112 HIS A O 1
ATOM 931 N N . ILE A 1 113 ? -24.047 -16.409 24.194 1.00 54.94 113 ILE A N 1
ATOM 932 C CA . ILE A 1 113 ? -23.971 -14.968 24.003 1.00 54.94 113 ILE A CA 1
ATOM 933 C C . ILE A 1 113 ? -23.361 -14.443 25.301 1.00 54.94 113 ILE A C 1
ATOM 935 O O . ILE A 1 113 ? -24.048 -14.351 26.316 1.00 54.94 113 ILE A O 1
ATOM 939 N N . SER A 1 114 ? -22.050 -14.187 25.286 1.00 62.84 114 SER A N 1
ATOM 940 C CA . SER A 1 114 ? -21.392 -13.472 26.380 1.00 62.84 114 SER A CA 1
ATOM 941 C C . SER A 1 114 ? -22.132 -12.152 26.582 1.00 62.84 114 SER A C 1
ATOM 943 O O . SER A 1 114 ? -22.344 -11.409 25.623 1.00 62.84 114 SER A O 1
ATOM 945 N N . MET A 1 115 ? -22.568 -11.872 27.812 1.00 71.38 115 MET A N 1
ATOM 946 C CA . MET A 1 115 ? -23.233 -10.603 28.131 1.00 71.38 115 MET A CA 1
ATOM 947 C C . MET A 1 115 ? -22.260 -9.415 28.139 1.00 71.38 115 MET A C 1
ATOM 949 O O . MET A 1 115 ? -22.695 -8.272 28.282 1.00 71.38 115 MET A O 1
ATOM 953 N N . TYR A 1 116 ? -20.960 -9.681 28.014 1.00 79.00 116 TYR A N 1
ATOM 954 C CA . TYR A 1 116 ? -19.887 -8.708 28.145 1.00 79.00 116 TYR A CA 1
ATOM 955 C C . TYR A 1 116 ? -19.167 -8.507 26.814 1.00 79.00 116 TYR A C 1
ATOM 957 O O . TYR A 1 116 ? -19.120 -9.398 25.965 1.00 79.00 116 TYR A O 1
ATOM 965 N N . TYR A 1 117 ? -18.581 -7.323 26.639 1.00 83.56 117 TYR A N 1
ATOM 966 C CA . TYR A 1 117 ? -17.837 -6.992 25.420 1.00 83.56 117 TYR A CA 1
ATOM 967 C C . TYR A 1 117 ? -16.448 -7.654 25.359 1.00 83.56 117 TYR A C 1
ATOM 969 O O . TYR A 1 117 ? -15.830 -7.693 24.296 1.00 83.56 117 TYR A O 1
ATOM 977 N N . THR A 1 118 ? -15.955 -8.184 26.477 1.00 86.12 118 THR A N 1
ATOM 978 C CA . THR A 1 118 ? -14.642 -8.829 26.599 1.00 86.12 118 THR A CA 1
ATOM 979 C C . THR A 1 118 ? -14.752 -10.352 26.600 1.00 86.12 118 THR A C 1
ATOM 981 O O . THR A 1 118 ? -15.791 -10.904 26.962 1.00 86.12 118 THR A O 1
ATOM 984 N N . ASP A 1 119 ? -13.663 -11.031 26.227 1.00 83.94 119 ASP A N 1
ATOM 985 C CA . ASP A 1 119 ? -13.561 -12.497 26.352 1.00 83.94 119 ASP A CA 1
ATOM 986 C C . ASP A 1 119 ? -13.443 -12.948 27.818 1.00 83.94 119 ASP A C 1
ATOM 988 O O . ASP A 1 119 ? -13.877 -14.040 28.178 1.00 83.94 119 ASP A O 1
ATOM 992 N N . GLU A 1 120 ? -12.867 -12.099 28.670 1.00 84.81 120 GLU A N 1
ATOM 993 C CA . GLU A 1 120 ? -12.759 -12.342 30.107 1.00 84.81 120 GLU A CA 1
ATOM 994 C C . GLU A 1 120 ? -14.011 -11.844 30.830 1.00 84.81 120 GLU A C 1
ATOM 996 O O . GLU A 1 120 ? -14.433 -10.696 30.650 1.00 84.81 120 GLU A O 1
ATOM 1001 N N . GLU A 1 121 ? -14.595 -12.707 31.662 1.00 84.56 121 GLU A N 1
ATOM 1002 C CA . GLU A 1 121 ? -15.765 -12.370 32.466 1.00 84.56 121 GLU A CA 1
ATOM 1003 C C . GLU A 1 121 ? -15.349 -11.596 33.733 1.00 84.56 121 GLU A C 1
ATOM 1005 O O . GLU A 1 121 ? -14.456 -12.044 34.463 1.00 84.56 121 GLU A O 1
ATOM 1010 N N . PRO A 1 122 ? -15.974 -10.440 34.030 1.00 85.62 122 PRO A N 1
ATOM 1011 C CA . PRO A 1 122 ? -15.679 -9.692 35.243 1.00 85.62 122 PRO A CA 1
ATOM 1012 C C . PRO A 1 122 ? -16.045 -10.488 36.496 1.00 85.62 122 PRO A C 1
ATOM 1014 O O . PRO A 1 122 ? -17.138 -11.043 36.606 1.00 85.62 122 PRO A O 1
ATOM 1017 N N . GLN A 1 123 ? -15.158 -10.465 37.492 1.00 83.69 123 GLN A N 1
ATOM 1018 C CA . GLN A 1 123 ? -15.439 -11.048 38.803 1.00 83.69 123 GLN A CA 1
ATOM 1019 C C . GLN A 1 123 ? -16.644 -10.365 39.462 1.00 83.69 123 GLN A C 1
ATOM 1021 O O . GLN A 1 123 ? -16.810 -9.141 39.384 1.00 83.69 123 GLN A O 1
ATOM 1026 N N . VAL A 1 124 ? -17.462 -11.153 40.166 1.00 80.62 124 VAL A N 1
ATOM 1027 C CA . VAL A 1 124 ? -18.715 -10.689 40.783 1.00 80.62 124 VAL A CA 1
ATOM 1028 C C . VAL A 1 124 ? -18.471 -9.538 41.762 1.00 80.62 124 VAL A C 1
ATOM 1030 O O . VAL A 1 124 ? -19.298 -8.630 41.851 1.00 80.62 124 VAL A O 1
ATOM 1033 N N . GLU A 1 125 ? -17.323 -9.491 42.446 1.00 84.75 125 GLU A N 1
ATOM 1034 C CA . GLU A 1 125 ? -17.025 -8.399 43.375 1.00 84.75 125 GLU A CA 1
ATOM 1035 C C . GLU A 1 125 ? -16.805 -7.050 42.681 1.00 84.75 125 GLU A C 1
ATOM 1037 O O . GLU A 1 125 ? -16.841 -6.020 43.352 1.00 84.75 125 GLU A O 1
ATOM 1042 N N . ILE A 1 126 ? -16.520 -7.018 41.378 1.00 82.75 126 ILE A N 1
ATOM 1043 C CA . ILE A 1 126 ? -16.223 -5.786 40.625 1.00 82.75 126 ILE A CA 1
ATOM 1044 C C . ILE A 1 126 ? -17.513 -5.150 40.077 1.00 82.75 126 ILE A C 1
ATOM 1046 O O . ILE A 1 126 ? -17.568 -3.945 39.803 1.00 82.75 126 ILE A O 1
ATOM 1050 N N . ILE A 1 127 ? -18.580 -5.943 39.984 1.00 84.62 127 ILE A N 1
ATOM 1051 C CA . ILE A 1 127 ? -19.889 -5.536 39.482 1.00 84.62 127 ILE A CA 1
ATOM 1052 C C . ILE A 1 127 ? -20.505 -4.484 40.417 1.00 84.62 127 ILE A C 1
ATOM 1054 O O . ILE A 1 127 ? -20.669 -4.678 41.622 1.00 84.62 127 ILE A O 1
ATOM 1058 N N . GLY A 1 128 ? -20.861 -3.335 39.845 1.00 83.00 128 GLY A N 1
ATOM 1059 C CA . GLY A 1 128 ? -21.499 -2.218 40.533 1.00 83.00 128 GLY A CA 1
ATOM 1060 C C . GLY A 1 128 ? -20.558 -1.290 41.306 1.00 83.00 128 GLY A C 1
ATOM 1061 O O . GLY A 1 128 ? -21.042 -0.369 41.966 1.00 83.00 128 GLY A O 1
ATOM 1062 N N . LYS A 1 129 ? -19.235 -1.487 41.229 1.00 85.31 129 LYS A N 1
ATOM 1063 C CA . LYS A 1 129 ? -18.236 -0.629 41.898 1.00 85.31 129 LYS A CA 1
ATOM 1064 C C . LYS A 1 129 ? -17.903 0.664 41.141 1.00 85.31 129 LYS A C 1
ATOM 1066 O O . LYS A 1 129 ? -16.940 1.329 41.509 1.00 85.31 129 LYS A O 1
ATOM 1071 N N . LYS A 1 130 ? -18.647 1.017 40.086 1.00 88.56 130 LYS A N 1
ATOM 1072 C CA . LYS A 1 130 ? -18.415 2.173 39.195 1.00 88.56 130 LYS A CA 1
ATOM 1073 C C . LYS A 1 130 ? -17.094 2.168 38.428 1.00 88.56 130 LYS A C 1
ATOM 1075 O O . LYS A 1 130 ? -16.936 2.987 37.545 1.00 88.56 130 LYS A O 1
ATOM 1080 N N . ARG A 1 131 ? -16.151 1.259 38.686 1.00 89.81 131 ARG A N 1
ATOM 1081 C CA . ARG A 1 131 ? -14.880 1.195 37.942 1.00 89.81 131 ARG A CA 1
ATOM 1082 C C . ARG A 1 131 ? -15.036 0.434 36.628 1.00 89.81 131 ARG A C 1
ATOM 1084 O O . ARG A 1 131 ? -15.870 -0.465 36.533 1.00 89.81 131 ARG A O 1
ATOM 1091 N N . HIS A 1 132 ? -14.218 0.747 35.629 1.00 91.62 132 HIS A N 1
ATOM 1092 C CA . HIS A 1 132 ? -14.100 -0.104 34.445 1.00 91.62 132 HIS A CA 1
ATOM 1093 C C . HIS A 1 132 ? -13.509 -1.475 34.820 1.00 91.62 132 HIS A C 1
ATOM 1095 O O . HIS A 1 132 ? -12.616 -1.563 35.662 1.00 91.62 132 HIS A O 1
ATOM 1101 N N . PHE A 1 133 ? -13.995 -2.538 34.179 1.00 91.38 133 PHE A N 1
ATOM 1102 C CA . PHE A 1 133 ? -13.287 -3.818 34.106 1.00 91.38 133 PHE A CA 1
ATOM 1103 C C . PHE A 1 133 ? -12.766 -3.948 32.685 1.00 91.38 133 PHE A C 1
ATOM 1105 O O . PHE A 1 133 ? -13.562 -3.910 31.747 1.00 91.38 133 PHE A O 1
ATOM 1112 N N . PHE A 1 134 ? -11.450 -4.004 32.530 1.00 91.19 134 PHE A N 1
ATOM 1113 C CA . PHE A 1 134 ? -10.804 -4.007 31.228 1.00 91.19 134 PHE A CA 1
ATOM 1114 C C . PHE A 1 134 ? -10.411 -5.420 30.831 1.00 91.19 134 PHE A C 1
ATOM 1116 O O . PHE A 1 134 ? -9.954 -6.201 31.659 1.00 91.19 134 PHE A O 1
ATOM 1123 N N . GLY A 1 135 ? -10.563 -5.722 29.552 1.00 89.88 135 GLY A N 1
ATOM 1124 C CA . GLY A 1 135 ? -10.132 -6.981 28.973 1.00 89.88 135 GLY A CA 1
ATOM 1125 C C . GLY A 1 135 ? -9.937 -6.830 27.475 1.00 89.88 135 GLY A C 1
ATOM 1126 O O . GLY A 1 135 ? -10.201 -5.768 26.896 1.00 89.88 135 GLY A O 1
ATOM 1127 N N . ARG A 1 136 ? -9.478 -7.909 26.844 1.00 88.62 136 ARG A N 1
ATOM 1128 C CA . ARG A 1 136 ? -9.376 -7.958 25.387 1.00 88.62 136 ARG A CA 1
ATOM 1129 C C . ARG A 1 136 ? -10.777 -7.936 24.767 1.00 88.62 136 ARG A C 1
ATOM 1131 O O . ARG A 1 136 ? -11.658 -8.636 25.281 1.00 88.62 136 ARG A O 1
ATOM 1138 N N . PRO A 1 137 ? -10.995 -7.164 23.687 1.00 84.94 137 PRO A N 1
ATOM 1139 C CA . PRO A 1 137 ? -12.233 -7.219 22.928 1.00 84.94 137 PRO A CA 1
ATOM 1140 C C . PRO A 1 137 ? -12.522 -8.648 22.499 1.00 84.94 137 PRO A C 1
ATOM 1142 O O . PRO A 1 137 ? -11.666 -9.288 21.888 1.00 84.94 137 PRO A O 1
ATOM 1145 N N . GLY A 1 138 ? -13.724 -9.139 22.790 1.00 74.12 138 GLY A N 1
ATOM 1146 C CA . GLY A 1 138 ? -14.099 -10.453 22.303 1.00 74.12 138 GLY A CA 1
ATOM 1147 C C . GLY A 1 138 ? -14.224 -10.464 20.785 1.00 74.12 138 GLY A C 1
ATOM 1148 O O . GLY A 1 138 ? -14.646 -9.475 20.178 1.00 74.12 138 GLY A O 1
ATOM 1149 N N . ILE A 1 139 ? -13.916 -11.599 20.152 1.00 66.31 139 ILE A N 1
ATOM 1150 C CA . ILE A 1 139 ? -13.963 -11.755 18.681 1.00 66.31 139 ILE A CA 1
ATOM 1151 C C . ILE A 1 139 ? -15.340 -11.345 18.112 1.00 66.31 139 ILE A C 1
ATOM 1153 O O . ILE A 1 139 ? -15.433 -10.815 17.006 1.00 66.31 139 ILE A O 1
ATOM 1157 N N . LYS A 1 140 ? -16.419 -11.524 18.889 1.00 62.47 140 LYS A N 1
ATOM 1158 C CA . LYS A 1 140 ? -17.790 -11.115 18.526 1.00 62.47 140 LYS A CA 1
ATOM 1159 C C . LYS A 1 140 ? -18.084 -9.622 18.765 1.00 62.47 140 LYS A C 1
ATOM 1161 O O . LYS A 1 140 ? -18.979 -9.075 18.123 1.00 62.47 140 LYS A O 1
ATOM 1166 N N . ALA A 1 141 ? -17.354 -8.962 19.666 1.00 55.06 141 ALA A N 1
ATOM 1167 C CA . ALA A 1 141 ? -17.563 -7.562 20.046 1.00 55.06 141 ALA A CA 1
ATOM 1168 C C . ALA A 1 141 ? -16.907 -6.569 19.073 1.00 55.06 141 ALA A C 1
ATOM 1170 O O . ALA A 1 141 ? -17.432 -5.469 18.890 1.00 55.06 141 ALA A O 1
ATOM 1171 N N . ILE A 1 142 ? -15.829 -6.972 18.386 1.00 56.41 142 ILE A N 1
ATOM 1172 C CA . ILE A 1 142 ? -15.110 -6.137 17.401 1.00 56.41 142 ILE A CA 1
ATOM 1173 C C . ILE A 1 142 ? -16.066 -5.571 16.332 1.00 56.41 142 ILE A C 1
ATOM 1175 O O . ILE A 1 142 ? -15.963 -4.404 15.962 1.00 56.41 142 ILE A O 1
ATOM 1179 N N . ASN A 1 143 ? -17.069 -6.348 15.908 1.00 51.78 143 ASN A N 1
ATOM 1180 C CA . ASN A 1 143 ? -18.037 -5.917 14.894 1.00 51.78 143 ASN A CA 1
ATOM 1181 C C . ASN A 1 143 ? -19.160 -5.006 15.433 1.00 51.78 143 ASN A C 1
ATOM 1183 O O . ASN A 1 143 ? -19.811 -4.322 14.649 1.00 51.78 143 ASN A O 1
ATOM 1187 N N . GLN A 1 144 ? -19.415 -4.980 16.748 1.00 53.31 144 GLN A N 1
ATOM 1188 C CA . GLN A 1 144 ? -20.497 -4.175 17.343 1.00 53.31 144 GLN A CA 1
ATOM 1189 C C . GLN A 1 144 ? -20.015 -2.816 17.865 1.00 53.31 144 GLN A C 1
ATOM 1191 O O . GLN A 1 144 ? -20.766 -1.840 17.820 1.00 53.31 144 GLN A O 1
ATOM 1196 N N . VAL A 1 145 ? -18.764 -2.726 18.325 1.00 51.72 145 VAL A N 1
ATOM 1197 C CA . VAL A 1 145 ? -18.192 -1.468 18.840 1.00 51.72 145 VAL A CA 1
ATOM 1198 C C . VAL A 1 145 ? -17.860 -0.497 17.695 1.00 51.72 145 VAL A C 1
ATOM 1200 O O . VAL A 1 145 ? -18.057 0.712 17.843 1.00 51.72 145 VAL A O 1
ATOM 1203 N N . GLY A 1 146 ? -17.496 -1.013 16.513 1.00 46.72 146 GLY A N 1
ATOM 1204 C CA . GLY A 1 146 ? -17.178 -0.208 15.325 1.00 46.72 146 GLY A CA 1
ATOM 1205 C C . GLY A 1 146 ? -18.318 0.682 14.805 1.00 46.72 146 GLY A C 1
ATOM 1206 O O . GLY A 1 146 ? -18.052 1.691 14.159 1.00 46.72 146 GLY A O 1
ATOM 1207 N N . HIS A 1 147 ? -19.582 0.377 15.123 1.00 44.72 147 HIS A N 1
ATOM 1208 C CA . HIS A 1 147 ? -20.724 1.179 14.665 1.00 44.72 147 HIS A CA 1
ATOM 1209 C C . HIS A 1 147 ? -21.151 2.302 15.619 1.00 44.72 147 HIS A C 1
ATOM 1211 O O . HIS A 1 147 ? -21.817 3.234 15.173 1.00 44.72 147 HIS A O 1
ATOM 1217 N N . LYS A 1 148 ? -20.789 2.252 16.910 1.00 45.62 148 LYS A N 1
ATOM 1218 C CA . LYS A 1 148 ? -21.226 3.266 17.896 1.00 45.62 148 LYS A CA 1
ATOM 1219 C C . LYS A 1 148 ? -20.219 4.389 18.135 1.00 45.62 148 LYS A C 1
ATOM 1221 O O . LYS A 1 148 ? -20.618 5.448 18.604 1.00 45.62 148 LYS A O 1
ATOM 1226 N N . PHE A 1 149 ? -18.953 4.182 17.777 1.00 43.88 149 PHE A N 1
ATOM 1227 C CA . PHE A 1 149 ? -17.886 5.175 17.946 1.00 43.88 149 PHE A CA 1
ATOM 1228 C C . PHE A 1 149 ? -17.124 5.459 16.651 1.00 43.88 149 PHE A C 1
ATOM 1230 O O . PHE A 1 149 ? -15.991 5.935 16.695 1.00 43.88 149 PHE A O 1
ATOM 1237 N N . ALA A 1 150 ? -17.750 5.209 15.493 1.00 36.16 150 ALA A N 1
ATOM 1238 C CA . ALA A 1 150 ? -17.297 5.800 14.243 1.00 36.16 150 ALA A CA 1
ATOM 1239 C C . ALA A 1 150 ? -17.298 7.323 14.425 1.00 36.16 150 ALA A C 1
ATOM 1241 O O . ALA A 1 150 ? -18.338 7.978 14.471 1.00 36.16 150 ALA A O 1
ATOM 1242 N N . ASN A 1 151 ? -16.100 7.850 14.636 1.00 34.16 151 ASN A N 1
ATOM 1243 C CA . ASN A 1 151 ? -15.803 9.257 14.776 1.00 34.16 151 ASN A CA 1
ATOM 1244 C C . ASN A 1 151 ? -16.483 10.015 13.614 1.00 34.16 151 ASN A C 1
ATOM 1246 O O . ASN A 1 151 ? -16.183 9.695 12.460 1.00 34.16 151 ASN A O 1
ATOM 1250 N N . PRO A 1 152 ? -17.361 11.012 13.846 1.00 35.03 152 PRO A N 1
ATOM 1251 C CA . PRO A 1 152 ? -18.020 11.748 12.759 1.00 35.03 152 PRO A CA 1
ATOM 1252 C C . PRO A 1 152 ? -17.055 12.599 11.917 1.00 35.03 152 PRO A C 1
ATOM 1254 O O . PRO A 1 152 ? -17.490 13.307 11.015 1.00 35.03 152 PRO A O 1
ATOM 1257 N N . HIS A 1 153 ? -15.751 12.560 12.214 1.00 35.38 153 HIS A N 1
ATOM 1258 C CA . HIS A 1 153 ? -14.738 13.407 11.598 1.00 35.38 153 HIS A CA 1
ATOM 1259 C C . HIS A 1 153 ? -13.779 12.731 10.619 1.00 35.38 153 HIS A C 1
ATOM 1261 O O . HIS A 1 153 ? -12.842 13.386 10.180 1.00 35.38 153 HIS A O 1
ATOM 1267 N N . ASN A 1 154 ? -14.047 11.504 10.171 1.00 37.66 154 ASN A N 1
ATOM 1268 C CA . ASN A 1 154 ? -13.497 11.061 8.886 1.00 37.66 154 ASN A CA 1
ATOM 1269 C C . ASN A 1 154 ? -14.579 11.167 7.820 1.00 37.66 154 ASN A C 1
ATOM 1271 O O . ASN A 1 154 ? -15.201 10.189 7.405 1.00 37.66 154 ASN A O 1
ATOM 1275 N N . GLY A 1 155 ? -14.806 12.422 7.422 1.00 31.83 155 GLY A N 1
ATOM 1276 C CA . GLY A 1 155 ? -15.444 12.763 6.167 1.00 31.83 155 GLY A CA 1
ATOM 1277 C C . GLY A 1 155 ? -14.720 12.024 5.056 1.00 31.83 155 GLY A C 1
ATOM 1278 O O . GLY A 1 155 ? -13.566 12.292 4.739 1.00 31.83 155 GLY A O 1
ATOM 1279 N N . ASN A 1 156 ? -15.434 11.046 4.531 1.00 38.75 156 ASN A N 1
ATOM 1280 C CA . ASN A 1 156 ? -15.164 10.326 3.316 1.00 38.75 156 ASN A CA 1
ATOM 1281 C C . ASN A 1 156 ? -15.199 11.322 2.144 1.00 38.75 156 ASN A C 1
ATOM 1283 O O . ASN A 1 156 ? -16.194 11.411 1.431 1.00 38.75 156 ASN A O 1
ATOM 1287 N N . GLU A 1 157 ? -14.131 12.093 1.951 1.00 33.66 157 GLU A N 1
ATOM 1288 C CA . GLU A 1 157 ? -13.757 12.510 0.606 1.00 33.66 157 GLU A CA 1
ATOM 1289 C C . GLU A 1 157 ? -13.000 11.334 0.003 1.00 33.66 157 GLU A C 1
ATOM 1291 O O . GLU A 1 157 ? -11.787 11.183 0.147 1.00 33.66 157 GLU A O 1
ATOM 1296 N N . GLY A 1 158 ? -13.770 10.440 -0.618 1.00 35.56 158 GLY A N 1
ATOM 1297 C CA . GLY A 1 158 ? -13.236 9.482 -1.564 1.00 35.56 158 GLY A CA 1
ATOM 1298 C C . GLY A 1 158 ? -12.533 10.266 -2.661 1.00 35.56 158 GLY A C 1
ATOM 1299 O O . GLY A 1 158 ? -13.168 10.735 -3.603 1.00 35.56 158 GLY A O 1
ATOM 1300 N N . LEU A 1 159 ? -11.222 10.435 -2.517 1.00 38.28 159 LEU A N 1
ATOM 1301 C CA . LEU A 1 159 ? -10.378 10.846 -3.621 1.00 38.28 159 LEU A CA 1
ATOM 1302 C C . LEU A 1 159 ? -10.525 9.765 -4.694 1.00 38.28 159 LEU A C 1
ATOM 1304 O O . LEU A 1 159 ? -10.268 8.589 -4.408 1.00 38.28 159 LEU A O 1
ATOM 1308 N N . PRO A 1 160 ? -10.964 10.113 -5.913 1.00 37.75 160 PRO A N 1
ATOM 1309 C CA . PRO A 1 160 ? -10.966 9.153 -6.988 1.00 37.75 160 PRO A CA 1
ATOM 1310 C C . PRO A 1 160 ? -9.507 8.777 -7.223 1.00 37.75 160 PRO A C 1
ATOM 1312 O O . PRO A 1 160 ? -8.676 9.611 -7.582 1.00 37.75 160 PRO A O 1
ATOM 1315 N N . PHE A 1 161 ? -9.199 7.505 -6.997 1.00 39.25 161 PHE A N 1
ATOM 1316 C CA . PHE A 1 161 ? -7.986 6.888 -7.493 1.00 39.25 161 PHE A CA 1
ATOM 1317 C C . PHE A 1 161 ? -8.073 6.927 -9.024 1.00 39.25 161 PHE A C 1
ATOM 1319 O O . PHE A 1 161 ? -8.623 6.029 -9.660 1.00 39.25 161 PHE A O 1
ATOM 1326 N N . HIS A 1 162 ? -7.609 8.022 -9.627 1.00 36.47 162 HIS A N 1
ATOM 1327 C CA . HIS A 1 162 ? -7.251 8.045 -11.036 1.00 36.47 162 HIS A CA 1
ATOM 1328 C C . HIS A 1 162 ? -5.987 7.208 -11.177 1.00 36.47 162 HIS A C 1
ATOM 1330 O O . HIS A 1 162 ? -4.864 7.692 -11.048 1.00 36.47 162 HIS A O 1
ATOM 1336 N N . GLY A 1 163 ? -6.210 5.914 -11.406 1.00 35.84 163 GLY A N 1
ATOM 1337 C CA . GLY A 1 163 ? -5.241 5.086 -12.091 1.00 35.84 163 GLY A CA 1
ATOM 1338 C C . GLY A 1 163 ? -4.835 5.786 -13.383 1.00 35.84 163 GLY A C 1
ATOM 1339 O O . GLY A 1 163 ? -5.686 6.200 -14.166 1.00 35.84 163 GLY A O 1
ATOM 1340 N N . ALA A 1 164 ? -3.525 5.979 -13.489 1.00 48.56 164 ALA A N 1
ATOM 1341 C CA . ALA A 1 164 ? -2.723 6.176 -14.681 1.00 48.56 164 ALA A CA 1
ATOM 1342 C C . ALA A 1 164 ? -3.481 6.154 -16.018 1.00 48.56 164 ALA A C 1
ATOM 1344 O O . ALA A 1 164 ? -3.967 5.114 -16.439 1.00 48.56 164 ALA A O 1
ATOM 1345 N N . ASP A 1 165 ? -3.477 7.308 -16.681 1.00 39.31 165 ASP A N 1
ATOM 1346 C CA . ASP A 1 165 ? -3.237 7.441 -18.121 1.00 39.31 165 ASP A CA 1
ATOM 1347 C C . ASP A 1 165 ? -2.897 8.914 -18.401 1.00 39.31 165 ASP A C 1
ATOM 1349 O O . ASP A 1 165 ? -3.636 9.664 -19.036 1.00 39.31 165 ASP A O 1
ATOM 1353 N N . GLN A 1 166 ? -1.765 9.378 -17.865 1.00 37.91 166 GLN A N 1
ATOM 1354 C CA . GLN A 1 166 ? -1.079 10.521 -18.461 1.00 37.91 166 GLN A CA 1
ATOM 1355 C C . GLN A 1 166 ? 0.168 9.990 -19.160 1.00 37.91 166 GLN A C 1
ATOM 1357 O O . GLN A 1 166 ? 1.093 9.551 -18.473 1.00 37.91 166 GLN A O 1
ATOM 1362 N N . PRO A 1 167 ? 0.242 10.023 -20.502 1.00 40.56 167 PRO A N 1
ATOM 1363 C CA . PRO A 1 167 ? 1.529 9.898 -21.154 1.00 40.56 167 PRO A CA 1
ATOM 1364 C C . PRO A 1 167 ? 2.380 11.070 -20.669 1.00 40.56 167 PRO A C 1
ATOM 1366 O O . PRO A 1 167 ? 2.007 12.235 -20.821 1.00 40.56 167 PRO A O 1
ATOM 1369 N N . PHE A 1 168 ? 3.510 10.756 -20.043 1.00 38.81 168 PHE A N 1
ATOM 1370 C CA . PHE A 1 168 ? 4.515 11.735 -19.667 1.00 38.81 168 PHE A CA 1
ATOM 1371 C C . PHE A 1 168 ? 5.034 12.400 -20.952 1.00 38.81 168 PHE A C 1
ATOM 1373 O O . PHE A 1 168 ? 5.933 11.896 -21.625 1.00 38.81 168 PHE A O 1
ATOM 1380 N N . LEU A 1 169 ? 4.430 13.529 -21.331 1.00 47.09 169 LEU A N 1
ATOM 1381 C CA . LEU A 1 169 ? 4.900 14.421 -22.389 1.00 47.09 169 LEU A CA 1
ATOM 1382 C C . LEU A 1 169 ? 6.154 15.150 -21.887 1.00 47.09 169 LEU A C 1
ATOM 1384 O O . LEU A 1 169 ? 6.122 16.332 -21.559 1.00 47.09 169 LEU A O 1
ATOM 1388 N N . GLY A 1 170 ? 7.260 14.417 -21.778 1.00 40.34 170 GLY A N 1
ATOM 1389 C CA . GLY A 1 170 ? 8.538 14.924 -21.274 1.00 40.34 170 GLY A CA 1
ATOM 1390 C C . GLY A 1 170 ? 9.742 14.580 -22.149 1.00 40.34 170 GLY A C 1
ATOM 1391 O O . GLY A 1 170 ? 10.867 14.667 -21.672 1.00 40.34 170 GLY A O 1
ATOM 1392 N N . GLY A 1 171 ? 9.527 14.172 -23.408 1.00 37.84 171 GLY A N 1
ATOM 1393 C CA . GLY A 1 171 ? 10.600 13.720 -24.308 1.00 37.84 171 GLY A CA 1
ATOM 1394 C C . GLY A 1 171 ? 10.669 14.379 -25.692 1.00 37.84 171 GLY A C 1
ATOM 1395 O O . GLY A 1 171 ? 11.600 14.095 -26.437 1.00 37.84 171 GLY A O 1
ATOM 1396 N N . GLU A 1 172 ? 9.738 15.265 -26.064 1.00 39.12 172 GLU A N 1
ATOM 1397 C CA . GLU A 1 172 ? 9.647 15.801 -27.442 1.00 39.12 172 GLU A CA 1
ATOM 1398 C C . GLU A 1 172 ? 10.270 17.195 -27.660 1.00 39.12 172 GLU A C 1
ATOM 1400 O O . GLU A 1 172 ? 10.141 17.780 -28.736 1.00 39.12 172 GLU A O 1
ATOM 1405 N N . ALA A 1 173 ? 10.997 17.748 -26.686 1.00 44.00 173 ALA A N 1
ATOM 1406 C CA . ALA A 1 173 ? 11.549 19.103 -26.810 1.00 44.00 173 ALA A CA 1
ATOM 1407 C C . ALA A 1 173 ? 12.940 19.198 -27.479 1.00 44.00 173 ALA A C 1
ATOM 1409 O O . ALA A 1 173 ? 13.455 20.304 -27.623 1.00 44.00 173 ALA A O 1
ATOM 1410 N N . LEU A 1 174 ? 13.565 18.095 -27.917 1.00 45.62 174 LEU A N 1
ATOM 1411 C CA . LEU A 1 174 ? 14.984 18.108 -28.328 1.00 45.62 174 LEU A CA 1
ATOM 1412 C C . LEU A 1 174 ? 15.293 17.664 -29.768 1.00 45.62 174 LEU A C 1
ATOM 1414 O O . LEU A 1 174 ? 16.437 17.346 -30.073 1.00 45.62 174 LEU A O 1
ATOM 1418 N N . LEU A 1 175 ? 14.315 17.699 -30.681 1.00 42.38 175 LEU A N 1
ATOM 1419 C CA . LEU A 1 175 ? 14.542 17.367 -32.102 1.00 42.38 175 LEU A CA 1
ATOM 1420 C C . LEU A 1 175 ? 14.069 18.427 -33.116 1.00 42.38 175 LEU A C 1
ATOM 1422 O O . LEU A 1 175 ? 14.054 18.160 -34.312 1.00 42.38 175 LEU A O 1
ATOM 1426 N N . LYS A 1 176 ? 13.747 19.657 -32.685 1.00 42.50 176 LYS A N 1
ATOM 1427 C CA . LYS A 1 176 ? 13.307 20.742 -33.593 1.00 42.50 176 LYS A CA 1
ATOM 1428 C C . LYS A 1 176 ? 14.400 21.713 -34.074 1.00 42.50 176 LYS A C 1
ATOM 1430 O O . LYS A 1 176 ? 14.061 22.733 -34.656 1.00 42.50 176 LYS A O 1
ATOM 1435 N N . ASN A 1 177 ? 15.687 21.400 -33.903 1.00 40.97 177 ASN A N 1
ATOM 1436 C CA . ASN A 1 177 ? 16.789 22.291 -34.316 1.00 40.97 177 ASN A CA 1
ATOM 1437 C C . ASN A 1 177 ? 17.694 21.724 -35.424 1.00 40.97 177 ASN A C 1
ATOM 1439 O O . ASN A 1 177 ? 18.888 22.001 -35.439 1.00 40.97 177 ASN A O 1
ATOM 1443 N N . TYR A 1 178 ? 17.139 20.951 -36.358 1.00 44.78 178 TYR A N 1
ATOM 1444 C CA . TYR A 1 178 ? 17.791 20.678 -37.644 1.00 44.78 178 TYR A CA 1
ATOM 1445 C C . TYR A 1 178 ? 16.740 20.667 -38.763 1.00 44.78 178 TYR A C 1
ATOM 1447 O O . TYR A 1 178 ? 16.239 19.615 -39.160 1.00 44.78 178 TYR A O 1
ATOM 1455 N N . GLN A 1 179 ? 16.396 21.864 -39.238 1.00 40.00 179 GLN A N 1
ATOM 1456 C CA . GLN A 1 179 ? 15.895 22.125 -40.589 1.00 40.00 179 GLN A CA 1
ATOM 1457 C C . GLN A 1 179 ? 16.752 23.228 -41.200 1.00 40.00 179 GLN A C 1
ATOM 1459 O O . GLN A 1 179 ? 17.074 24.181 -40.455 1.00 40.00 179 GLN A O 1
#

Sequence (179 aa):
RRVLMEHYEEQGKLLKFKDDMIWKLSQEVKKKYDYFQDEFDKETRNEMNEWARLVDRYANELKKFELICAFCGQHLSDQIINADCQENTQTVLKGRASASQNSINMGSEVGHISMYYTDEEPQVEIIGKKRHFFGRPGIKAINQVGHKFANPHNGNEGLPFHGADQPFLGGEALLKNYQ

Solvent-accessible surface area (backbone atoms only — not comparable to full-atom values): 10929 Å² total; per-residue (Å²): 111,68,70,58,52,53,52,52,53,51,51,50,52,52,50,52,52,49,53,55,49,51,51,52,52,52,49,54,52,48,54,52,51,54,50,53,50,52,54,50,54,49,49,53,51,53,52,54,51,50,52,52,54,50,50,54,50,50,54,56,55,52,57,74,71,47,33,20,20,27,71,70,51,47,75,48,48,92,86,51,53,84,39,77,28,80,53,25,29,57,75,56,49,55,55,52,58,57,57,60,70,71,62,84,76,85,91,70,96,70,67,86,78,69,94,41,35,20,70,60,80,79,58,76,86,56,64,38,66,25,45,53,50,74,29,49,61,18,88,78,31,60,75,60,51,59,74,78,66,62,65,89,80,72,74,80,74,78,72,79,82,76,73,84,86,72,81,81,91,78,77,82,87,81,74,86,86,81,128

Foldseek 3Di:
DVVVVVVVVVVVVVVVVVVVVVVVVVVVVVVVVVVVVVVVVVVVVVVVVVVVVVVVVVVVVVLQVWKAFFQPRHTDDPVPQFPFDPRLAQVNVVVVVVVVVPPPDDDDPPDDPRPTQAPDDDDPVSRRPRGGDIHRGDPVNVVVSCVPPPPPPPDPPPDPPPDDDDDPPPPPPPPPPDD

Radius of gyration: 36.33 Å; Cα contacts (8 Å, |Δi|>4): 116; chains: 1; bounding box: 67×47×110 Å

Mean predicted aligned error: 15.85 Å

Secondary structure (DSSP, 8-state):
-HHHHHHHHHHHHHHHHHHHHHHHHHHHHHHHHHHHHHHHHHHHHHHHHHHHHHHHHHHHHHHTT-EEETTT--EE-TTTTTSEEEEEEHHHHHHHHHHHHT-------S----SSSBSSPPPGGGTTEEE--EEPBPTTTHHHHTTT---TT-----------------S-SSS-S--

pLDDT: mean 74.66, std 23.25, range [31.83, 98.31]

Organism: NCBI:txid1082188